Protein AF-A0A2V5GT54-F1 (afdb_monomer_lite)

Sequence (302 aa):
MARKAEFFFRPPGSPRPDEADNQASRCDSTHSEPMLPGRVRWPCDIRLDLVGFGEQQAWESGDVYFNAPRDEYLRPIDSGLQARVSGLGHVAFRGALQAAYVCFMVRLPESVLDTEYLMRFDNSPSPARWNRKPPVVDQCINLFIQQSWAELFSLLSRHCEPLFLSTSVAPPQDLESYLMHSRLCFRLMPQKNDTVTFEPCPVPPTLARAEVDWDAVEDEMQDTPVFQLSEVERFRDVERGKVFEVVIRGATFAYKMTNGTESFQREISMLRKMKQCNDGGRSLRVPKLEGIIGIGTQYPVY

Secondary structure (DSSP, 8-state):
--------------------------------PPPPTT-----------STTSS-GGG--SEEEEEEPPTT-PPPPPTT--EEEEEEEEEEEETTEEEEEEEEEEEE-TT-SSEEEEEEEEE-------TTS---HHHHHHHHHHTT-HHHHHHHHHHHHHHHHHHT-PPPPSSHHHHHHHSEEEEEEEE-STT-EEEEE-PPPTTTSPPPP-SGGGHHHHTTS-EE-GGG--EEEEEETTTEEEEEETTEE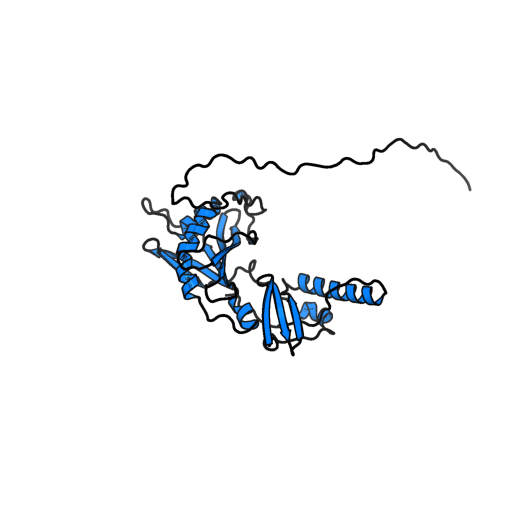EEEE---SHHHHHHHHHHHHHHHHHHHTT----------EE-TTPPPP--

Radius of gyration: 26.82 Å; chains: 1; bounding box: 54×88×67 Å

pLDDT: mean 72.43, std 20.08, range [26.58, 96.31]

Organism: Aspergillus violaceofuscus (strain CBS 115571) (NCBI:txid1450538)

Foldseek 3Di:
DDDDDDDDDDDDDDDDDDDDDDDDDDDDDDDDDPDDPDDDDDVQDPPVPDQQLPQLQRHDAAKDKDADDDPDWDPQDPQNKTKDWGMKMFGDDNSHTFKIWTWIFIDDPPEPATAIEIEIAGPDDDPDDPPDDDALSVVLVVCSNVVRPVVNCVSVCVQCVVVSVVPCDPHDPFPLSCLQGRYWYWYWATDPPNHTDTDTDFDPPVRDQADEPCVVCVVLCVPAAEEESVQFPDWDCPDRSAWIFTAGPNDTDIDGDARYHVRVSVVSVVLVVVVVVVVVPDDDDDDHRRHHYHVPPDHDRD

Structure (mmCIF, N/CA/C/O backbone):
data_AF-A0A2V5GT54-F1
#
_entry.id   AF-A0A2V5GT54-F1
#
loop_
_atom_site.group_PDB
_atom_site.id
_atom_site.type_symbol
_atom_site.label_atom_id
_atom_site.label_alt_id
_atom_site.label_comp_id
_atom_site.label_asym_id
_atom_site.label_entity_id
_atom_site.label_seq_id
_atom_site.pdbx_PDB_ins_code
_atom_site.Cartn_x
_atom_site.Cartn_y
_atom_site.Cartn_z
_atom_site.occupancy
_atom_site.B_iso_or_equiv
_atom_site.auth_seq_id
_atom_site.auth_comp_id
_atom_site.auth_asym_id
_atom_site.auth_atom_id
_atom_site.pdbx_PDB_model_num
ATOM 1 N N . MET A 1 1 ? -7.265 68.498 30.616 1.00 38.66 1 MET A N 1
ATOM 2 C CA . MET A 1 1 ? -7.220 69.412 29.451 1.00 38.66 1 MET A CA 1
ATOM 3 C C . MET A 1 1 ? -7.378 68.533 28.211 1.00 38.66 1 MET A C 1
ATOM 5 O O . MET A 1 1 ? -6.575 67.632 28.059 1.00 38.66 1 MET A O 1
ATOM 9 N N . ALA A 1 2 ? -8.554 68.474 27.566 1.00 33.62 2 ALA A N 1
ATOM 10 C CA . ALA A 1 2 ? -9.042 69.409 26.526 1.00 33.62 2 ALA A CA 1
ATOM 11 C C . ALA A 1 2 ? -8.103 69.394 25.297 1.00 33.62 2 ALA A C 1
ATOM 13 O O . ALA A 1 2 ? -6.926 69.640 25.496 1.00 33.62 2 ALA A O 1
ATOM 14 N N . ARG A 1 3 ? -8.479 69.154 24.030 1.00 34.59 3 ARG A N 1
ATOM 15 C CA . ARG A 1 3 ? -9.734 69.138 23.232 1.00 34.59 3 ARG A CA 1
ATOM 16 C C . ARG A 1 3 ? -9.378 68.460 21.868 1.00 34.59 3 ARG A C 1
ATOM 18 O O . ARG A 1 3 ? -8.220 68.544 21.488 1.00 34.59 3 ARG A O 1
ATOM 25 N N . LYS A 1 4 ? -10.249 67.633 21.248 1.00 35.72 4 LYS A N 1
ATOM 26 C CA . LYS A 1 4 ? -11.133 67.914 20.063 1.00 35.72 4 LYS A CA 1
ATOM 27 C C . LYS A 1 4 ? -10.382 68.349 18.776 1.00 35.72 4 LYS A C 1
ATOM 29 O O . LYS A 1 4 ? -9.479 69.156 18.895 1.00 35.72 4 LYS A O 1
ATOM 34 N N . ALA A 1 5 ? -10.718 67.974 17.533 1.00 36.84 5 ALA A N 1
ATOM 35 C CA . ALA A 1 5 ? -11.869 67.302 16.897 1.00 36.84 5 ALA A CA 1
ATOM 36 C C . ALA A 1 5 ? -11.433 66.822 15.474 1.00 36.84 5 ALA A C 1
ATOM 38 O O . ALA A 1 5 ? -10.507 67.401 14.915 1.00 36.84 5 ALA A O 1
ATOM 39 N N . GLU A 1 6 ? -11.859 65.648 14.989 1.00 32.97 6 GLU A N 1
ATOM 40 C CA . GLU A 1 6 ? -12.915 65.384 13.971 1.00 32.97 6 GLU A CA 1
ATOM 41 C C . GLU A 1 6 ? -12.769 66.059 12.593 1.00 32.97 6 GLU A C 1
ATOM 43 O O . GLU A 1 6 ? -12.772 67.279 12.504 1.00 32.97 6 GLU A O 1
ATOM 48 N N . PHE A 1 7 ? -12.832 65.251 11.522 1.00 28.64 7 PHE A N 1
ATOM 49 C CA . PHE A 1 7 ? -13.806 65.444 10.435 1.00 28.64 7 PHE A CA 1
ATOM 50 C C . PHE A 1 7 ? -14.176 64.101 9.768 1.00 28.64 7 PHE A C 1
ATOM 52 O O . PHE A 1 7 ? -13.316 63.294 9.420 1.00 28.64 7 PHE A O 1
ATOM 59 N N . PHE A 1 8 ? -15.486 63.884 9.635 1.00 33.75 8 PHE A N 1
ATOM 60 C CA . PHE A 1 8 ? -16.182 62.802 8.928 1.00 33.75 8 PHE A CA 1
ATOM 61 C C . PHE A 1 8 ? -16.293 63.100 7.422 1.00 33.75 8 PHE A C 1
ATOM 63 O O . PHE A 1 8 ? -16.397 64.265 7.068 1.00 33.75 8 PHE A O 1
ATOM 70 N N . PHE A 1 9 ? -16.390 62.068 6.570 1.00 30.09 9 PHE A N 1
ATOM 71 C CA . PHE A 1 9 ? -17.513 61.823 5.633 1.00 30.09 9 PHE A CA 1
ATOM 72 C C . PHE A 1 9 ? -17.356 60.433 4.962 1.00 30.09 9 PHE A C 1
ATOM 74 O O . PHE A 1 9 ? -16.245 59.967 4.726 1.00 30.09 9 PHE A O 1
ATOM 81 N N . ARG A 1 10 ? -18.481 59.737 4.734 1.00 34.66 10 ARG A N 1
ATOM 82 C CA . ARG A 1 10 ? -18.634 58.327 4.279 1.00 34.66 10 ARG A CA 1
ATOM 83 C C . ARG A 1 10 ? -19.430 58.284 2.928 1.00 34.66 10 ARG A C 1
ATOM 85 O O . ARG A 1 10 ? -19.750 59.360 2.438 1.00 34.66 10 ARG A O 1
ATOM 92 N N . PRO A 1 11 ? -19.745 57.117 2.305 1.00 47.94 11 PRO A N 1
ATOM 93 C CA . PRO A 1 11 ? -19.466 56.735 0.904 1.00 47.94 11 PRO A CA 1
ATOM 94 C C . PRO A 1 11 ? -20.706 56.722 -0.037 1.00 47.94 11 PRO A C 1
ATOM 96 O O . PRO A 1 11 ? -21.777 57.180 0.356 1.00 47.94 11 PRO A O 1
ATOM 99 N N . PRO A 1 12 ? -20.591 56.160 -1.261 1.00 40.25 12 PRO A N 1
ATOM 100 C CA . PRO A 1 12 ? -21.339 54.932 -1.626 1.00 40.25 12 PRO A CA 1
ATOM 101 C C . PRO A 1 12 ? -20.494 53.995 -2.536 1.00 40.25 12 PRO A C 1
ATOM 103 O O . PRO A 1 12 ? -19.471 54.413 -3.056 1.00 40.25 12 PRO A O 1
ATOM 106 N N . GLY A 1 13 ? -20.784 52.723 -2.810 1.00 30.77 13 GLY A N 1
ATOM 107 C CA . GLY A 1 13 ? -21.897 51.826 -2.523 1.00 30.77 13 GLY A CA 1
ATOM 108 C C . GLY A 1 13 ? -21.536 50.417 -3.041 1.00 30.77 13 GLY A C 1
ATOM 109 O O . GLY A 1 13 ? -20.656 50.260 -3.885 1.00 30.77 13 GLY A O 1
ATOM 110 N N . SER A 1 14 ? -22.178 49.391 -2.485 1.00 36.31 14 SER A N 1
ATOM 111 C CA . SER A 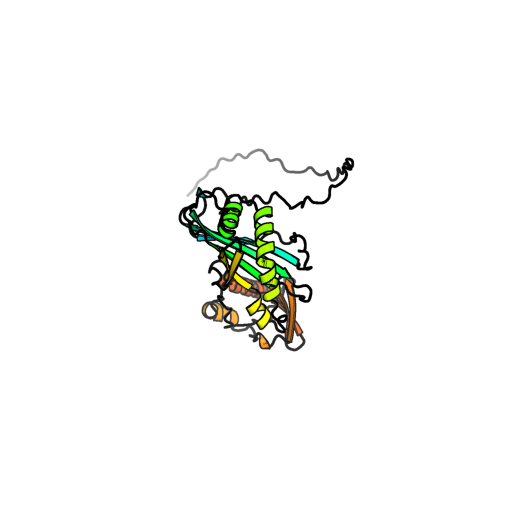1 14 ? -22.097 47.992 -2.934 1.00 36.31 14 SER A CA 1
ATOM 112 C C . SER A 1 14 ? -22.838 47.773 -4.263 1.00 36.31 14 SER A C 1
ATOM 114 O O . SER A 1 14 ? -23.693 48.581 -4.625 1.00 36.31 14 SER A O 1
ATOM 116 N N . PRO A 1 15 ? -22.644 46.608 -4.901 1.00 36.06 15 PRO A N 1
ATOM 117 C CA . PRO A 1 15 ? -23.808 45.749 -5.127 1.00 36.06 15 PRO A CA 1
ATOM 118 C C . PRO A 1 15 ? -23.627 44.324 -4.587 1.00 36.06 15 PRO A C 1
ATOM 120 O O . PRO A 1 15 ? -22.522 43.852 -4.328 1.00 36.06 15 PRO A O 1
ATOM 123 N N . ARG A 1 16 ? -24.779 43.687 -4.377 1.00 34.34 16 ARG A N 1
ATOM 124 C CA . ARG A 1 16 ? -25.039 42.343 -3.840 1.00 34.34 16 ARG A CA 1
ATOM 125 C C . ARG A 1 16 ? -25.733 41.484 -4.944 1.00 34.34 16 ARG A C 1
ATOM 127 O O . ARG A 1 16 ? -25.838 41.993 -6.056 1.00 34.34 16 ARG A O 1
ATOM 134 N N . PRO A 1 17 ? -26.126 40.218 -4.680 1.00 49.88 17 PRO A N 1
ATOM 135 C CA . PRO A 1 17 ? -26.037 39.074 -5.597 1.00 49.88 17 PRO A CA 1
ATOM 136 C C . PRO A 1 17 ? -27.353 38.734 -6.333 1.00 49.88 17 PRO A C 1
ATOM 138 O O . PRO A 1 17 ? -28.352 39.416 -6.130 1.00 49.88 17 PRO A O 1
ATOM 141 N N . ASP A 1 18 ? -27.295 37.624 -7.082 1.00 30.58 18 ASP A N 1
ATOM 142 C CA . ASP A 1 18 ? -28.361 36.740 -7.605 1.00 30.58 18 ASP A CA 1
ATOM 143 C C . ASP A 1 18 ? -28.522 36.721 -9.134 1.00 30.58 18 ASP A C 1
ATOM 145 O O . ASP A 1 18 ? -28.762 37.748 -9.755 1.00 30.58 18 ASP A O 1
ATOM 149 N N . GLU A 1 19 ? -28.354 35.516 -9.699 1.00 33.12 19 GLU A N 1
ATOM 150 C CA . GLU A 1 19 ? -29.134 34.846 -10.767 1.00 33.12 19 GLU A CA 1
ATOM 151 C C . GLU A 1 19 ? -28.249 33.719 -11.352 1.00 33.12 19 GLU A C 1
ATOM 153 O O . GLU A 1 19 ? -27.173 33.968 -11.884 1.00 33.12 19 GLU A O 1
ATOM 158 N N . ALA A 1 20 ? -28.472 32.446 -11.014 1.00 30.88 20 ALA A N 1
ATOM 159 C CA . ALA A 1 20 ? -29.572 31.553 -11.399 1.00 30.88 20 ALA A CA 1
ATOM 160 C C . ALA A 1 20 ? -29.227 30.703 -12.641 1.00 30.88 20 ALA A C 1
ATOM 162 O O . ALA A 1 20 ? -29.048 31.209 -13.740 1.00 30.88 20 ALA A O 1
ATOM 163 N N . ASP A 1 21 ? -29.187 29.392 -12.388 1.00 29.09 21 ASP A N 1
ATOM 164 C CA . ASP A 1 21 ? -29.845 28.327 -13.146 1.00 29.09 21 ASP A CA 1
ATOM 165 C C . ASP A 1 21 ? -29.508 27.998 -14.617 1.00 29.09 21 ASP A C 1
ATOM 167 O O . ASP A 1 21 ? -29.456 28.825 -15.518 1.00 29.09 21 ASP A O 1
ATOM 171 N N . ASN A 1 22 ? -29.521 26.674 -14.831 1.00 30.81 22 ASN A N 1
ATOM 172 C CA . ASN A 1 22 ? -29.840 25.939 -16.057 1.00 30.81 22 ASN A CA 1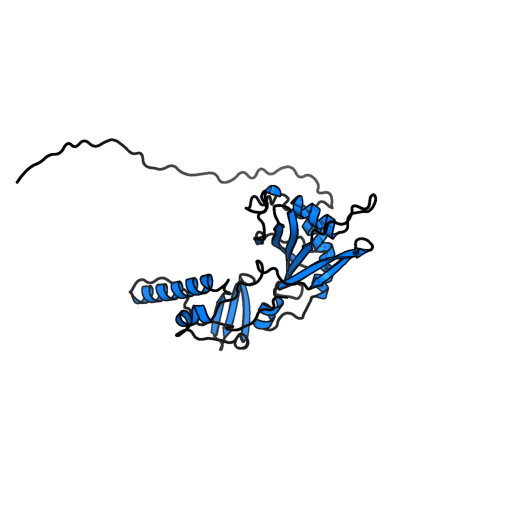
ATOM 173 C C . ASN A 1 22 ? -28.764 25.853 -17.156 1.00 30.81 22 ASN A C 1
ATOM 175 O O . ASN A 1 22 ? -28.625 26.733 -17.994 1.00 30.81 22 ASN A O 1
ATOM 179 N N . GLN A 1 23 ? -28.175 24.662 -17.313 1.00 32.59 23 GLN A N 1
ATOM 180 C CA . GLN A 1 23 ? -28.753 23.676 -18.241 1.00 32.59 23 GLN A CA 1
ATOM 181 C C . GLN A 1 23 ? -28.079 22.302 -18.123 1.00 32.59 23 GLN A C 1
ATOM 183 O O . GLN A 1 23 ? -26.892 22.119 -18.379 1.00 32.59 23 GLN A O 1
ATOM 188 N N . ALA A 1 24 ? -28.906 21.317 -17.780 1.00 30.61 24 ALA A N 1
ATOM 189 C CA . ALA A 1 24 ? -28.715 19.932 -18.160 1.00 30.61 24 ALA A CA 1
ATOM 190 C C . ALA A 1 24 ? -29.022 19.742 -19.658 1.00 30.61 24 ALA A C 1
ATOM 192 O O . ALA A 1 24 ? -29.830 20.470 -20.230 1.00 30.61 24 ALA A O 1
ATOM 193 N N . SER A 1 25 ? -28.488 18.651 -20.209 1.00 31.47 25 SER A N 1
ATOM 194 C CA . SER A 1 25 ? -28.960 17.951 -21.410 1.00 31.47 25 SER A CA 1
ATOM 195 C C . SER A 1 25 ? -28.636 18.568 -22.776 1.00 31.47 25 SER A C 1
ATOM 197 O O . SER A 1 25 ? -29.332 19.444 -23.279 1.00 31.47 25 SER A O 1
ATOM 199 N N . ARG A 1 26 ? -27.685 17.933 -23.470 1.00 26.58 26 ARG A N 1
ATOM 200 C CA . ARG A 1 26 ? -27.934 17.461 -24.837 1.00 26.58 26 ARG A CA 1
ATOM 201 C C . ARG A 1 26 ? -27.206 16.145 -25.080 1.00 26.58 26 ARG A C 1
ATOM 203 O O . ARG A 1 26 ? -26.008 16.102 -25.335 1.00 26.58 26 ARG A O 1
ATOM 210 N N . CYS A 1 27 ? -27.974 15.065 -24.979 1.00 33.62 27 CYS A N 1
ATOM 211 C CA . CYS A 1 27 ? -27.744 13.891 -25.803 1.00 33.62 27 CYS A CA 1
ATOM 212 C C . CYS A 1 27 ? -28.113 14.277 -27.237 1.00 33.62 27 CYS A C 1
ATOM 214 O O . CYS A 1 27 ? -29.277 14.580 -27.479 1.00 33.62 27 CYS A O 1
ATOM 216 N N . ASP A 1 28 ? -27.163 14.220 -28.164 1.00 27.12 28 ASP A N 1
ATOM 217 C CA . ASP A 1 28 ? -27.477 14.016 -29.575 1.00 27.12 28 ASP A CA 1
ATOM 218 C C . ASP A 1 28 ? -26.911 12.655 -29.977 1.00 27.12 28 ASP A C 1
ATOM 220 O O . ASP A 1 28 ? -25.705 12.404 -29.995 1.00 27.12 28 ASP A O 1
ATOM 224 N N . SER A 1 29 ? -27.846 11.740 -30.209 1.00 39.22 29 SER A N 1
ATOM 225 C CA . SER A 1 29 ? -27.617 10.446 -30.831 1.00 39.22 29 SER A CA 1
ATOM 226 C C . SER A 1 29 ? -27.606 10.659 -32.336 1.00 39.22 29 SER A C 1
ATOM 228 O O . SER A 1 29 ? -28.574 11.213 -32.835 1.00 39.22 29 SER A O 1
ATOM 230 N N . THR A 1 30 ? -26.562 10.191 -33.025 1.00 33.50 30 THR A N 1
ATOM 231 C CA . THR A 1 30 ? -26.614 9.410 -34.281 1.00 33.50 30 THR A CA 1
ATOM 232 C C . THR A 1 30 ? -25.268 9.504 -34.991 1.00 33.50 30 THR A C 1
ATOM 234 O O . THR A 1 30 ? -25.006 10.477 -35.680 1.00 33.50 30 THR A O 1
ATOM 237 N N . HIS A 1 31 ? -24.440 8.471 -34.850 1.00 29.98 31 HIS A N 1
ATOM 238 C CA . HIS A 1 31 ? -23.700 7.872 -35.962 1.00 29.98 31 HIS A CA 1
ATOM 239 C C . HIS A 1 31 ? -23.257 6.480 -35.510 1.00 29.98 31 HIS A C 1
ATOM 241 O O . HIS A 1 31 ? -22.272 6.298 -34.798 1.00 29.98 31 HIS A O 1
ATOM 247 N N . SER A 1 32 ? -24.070 5.489 -35.868 1.00 40.03 32 SER A N 1
ATOM 248 C CA . SER A 1 32 ? -23.709 4.081 -35.788 1.00 40.03 32 SER A CA 1
ATOM 249 C C . SER A 1 32 ? -22.688 3.794 -36.886 1.00 40.03 32 SER A C 1
ATOM 251 O O . SER A 1 32 ? -23.065 3.605 -38.040 1.00 40.03 32 SER A O 1
ATOM 253 N N . GLU A 1 33 ? -21.403 3.773 -36.540 1.00 33.41 33 GLU A N 1
ATOM 254 C CA . GLU A 1 33 ? -20.398 3.093 -37.357 1.00 33.41 33 GLU A CA 1
ATOM 255 C C . GLU A 1 33 ? -20.222 1.651 -36.855 1.00 33.41 33 GLU A C 1
ATOM 257 O O . GLU A 1 33 ? -20.211 1.412 -35.642 1.00 33.41 33 GLU A O 1
ATOM 262 N N . PRO A 1 34 ? -20.114 0.662 -37.758 1.00 32.22 34 PRO A N 1
ATOM 263 C CA . PRO A 1 34 ? -19.947 -0.731 -37.374 1.00 32.22 34 PRO A CA 1
ATOM 264 C C . PRO A 1 34 ? -18.570 -0.940 -36.727 1.00 32.22 34 PRO A C 1
ATOM 266 O O . PRO A 1 34 ? -17.532 -0.655 -37.322 1.00 32.22 34 PRO A O 1
ATOM 269 N N . MET A 1 35 ? -18.560 -1.454 -35.495 1.00 28.84 35 MET A N 1
ATOM 270 C CA . MET A 1 35 ? -17.331 -1.792 -34.777 1.00 28.84 35 MET A CA 1
ATOM 271 C C . MET A 1 35 ? -16.591 -2.951 -35.456 1.00 28.84 35 MET A C 1
ATOM 273 O O . MET A 1 35 ? -17.101 -4.068 -35.538 1.00 28.84 35 MET A O 1
ATOM 277 N N . LEU A 1 36 ? -15.352 -2.696 -35.878 1.00 31.11 36 LEU A N 1
ATOM 278 C CA . LEU A 1 36 ? -14.363 -3.734 -36.170 1.00 31.11 36 LEU A CA 1
ATOM 279 C C . LEU A 1 36 ? -13.873 -4.383 -34.859 1.00 31.11 36 LEU A C 1
ATOM 281 O O . LEU A 1 36 ? -13.679 -3.677 -33.862 1.00 31.11 36 LEU A O 1
ATOM 285 N N . PRO A 1 37 ? -13.607 -5.701 -34.838 1.00 28.41 37 PRO A N 1
ATOM 286 C CA . PRO A 1 37 ? -13.032 -6.358 -33.674 1.00 28.41 37 PRO A CA 1
ATOM 287 C C . PRO A 1 37 ? -11.556 -5.952 -33.542 1.00 28.41 37 PRO A C 1
ATOM 289 O O . PRO A 1 37 ? -10.769 -6.166 -34.460 1.00 28.41 37 PRO A O 1
ATOM 292 N N . GLY A 1 38 ? -11.169 -5.372 -32.398 1.00 34.72 38 GLY A N 1
ATOM 293 C CA . GLY A 1 38 ? -9.753 -5.285 -32.010 1.00 34.72 38 GLY A CA 1
ATOM 294 C C . GLY A 1 38 ? -9.167 -3.921 -31.627 1.00 34.72 38 GLY A C 1
ATOM 295 O O . GLY A 1 38 ? -7.957 -3.851 -31.440 1.00 34.72 38 GLY A O 1
ATOM 296 N N . ARG A 1 39 ? -9.947 -2.844 -31.445 1.00 28.25 39 ARG A N 1
ATOM 297 C CA . ARG A 1 39 ? -9.424 -1.623 -30.791 1.00 28.25 39 ARG A CA 1
ATOM 298 C C . ARG A 1 39 ? -9.874 -1.523 -29.339 1.00 28.25 39 ARG A C 1
ATOM 300 O O . ARG A 1 39 ? -11.043 -1.298 -29.038 1.00 28.25 39 ARG A O 1
ATOM 307 N N . VAL A 1 40 ? -8.908 -1.691 -28.441 1.00 34.50 40 VAL A N 1
ATOM 308 C CA . VAL A 1 40 ? -9.045 -1.418 -27.012 1.00 34.50 40 VAL A CA 1
ATOM 309 C C . VAL A 1 40 ? -9.212 0.090 -26.832 1.00 34.50 40 VAL A C 1
ATOM 311 O O . VAL A 1 40 ? -8.339 0.863 -27.217 1.00 34.50 40 VAL A O 1
ATOM 314 N N . ARG A 1 41 ? -10.350 0.516 -26.279 1.00 31.00 41 ARG A N 1
ATOM 315 C CA . ARG A 1 41 ? -10.573 1.905 -25.867 1.00 31.00 41 ARG A CA 1
ATOM 316 C C . ARG A 1 41 ? -10.165 2.011 -24.398 1.00 31.00 41 ARG A C 1
ATOM 318 O O . ARG A 1 41 ? -10.948 1.662 -23.520 1.00 31.00 41 ARG A O 1
ATOM 325 N N . TRP A 1 42 ? -8.905 2.367 -24.168 1.00 39.12 42 TRP A N 1
ATOM 326 C CA . TRP A 1 42 ? -8.406 2.815 -22.867 1.00 39.12 42 TRP A CA 1
ATOM 327 C C . TRP A 1 42 ? -8.872 4.264 -22.634 1.00 39.12 42 TRP A C 1
ATOM 329 O O . TRP A 1 42 ? -9.096 4.977 -23.617 1.00 39.12 42 TRP A O 1
ATOM 339 N N . PRO A 1 43 ? -9.016 4.739 -21.389 1.00 42.84 43 PRO A N 1
ATOM 340 C CA . PRO A 1 43 ? -9.072 6.172 -21.128 1.00 42.84 43 PRO A CA 1
ATOM 341 C C . PRO A 1 43 ? -7.686 6.738 -21.461 1.00 42.84 43 PRO A C 1
ATOM 343 O O . PRO A 1 43 ? -6.727 6.577 -20.711 1.00 42.84 43 PRO A O 1
ATOM 346 N N . CYS A 1 44 ? -7.550 7.294 -22.662 1.00 39.16 44 CYS A N 1
ATOM 347 C CA . CYS A 1 44 ? -6.264 7.680 -23.243 1.00 39.16 44 CYS A CA 1
ATOM 348 C C . CYS A 1 44 ? -5.683 8.994 -22.701 1.00 39.16 44 CYS A C 1
ATOM 350 O O . CYS A 1 44 ? -4.591 9.356 -23.117 1.00 39.16 44 CYS A O 1
ATOM 352 N N . ASP A 1 45 ? -6.338 9.681 -21.764 1.00 41.41 45 ASP A N 1
ATOM 353 C CA . ASP A 1 45 ? -6.006 11.080 -21.467 1.00 41.41 45 ASP A CA 1
ATOM 354 C C . ASP A 1 45 ? -5.774 11.359 -19.976 1.00 41.41 45 ASP A C 1
ATOM 356 O O . ASP A 1 45 ? -6.158 12.412 -19.468 1.00 41.41 45 ASP A O 1
ATOM 360 N N . ILE A 1 46 ? -5.111 10.457 -19.242 1.00 45.38 46 ILE A N 1
ATOM 361 C CA . ILE A 1 46 ? -4.557 10.843 -17.935 1.00 45.38 46 ILE A CA 1
ATOM 362 C C . ILE A 1 46 ? -3.261 11.629 -18.177 1.00 45.38 46 ILE A C 1
ATOM 364 O O . ILE A 1 46 ? -2.155 11.113 -18.010 1.00 45.38 46 ILE A O 1
ATOM 368 N N . ARG A 1 47 ? -3.387 12.899 -18.579 1.00 44.53 47 ARG A N 1
ATOM 369 C CA . ARG A 1 47 ? -2.310 13.867 -18.355 1.00 44.53 47 ARG A CA 1
ATOM 370 C C . ARG A 1 47 ? -2.272 14.156 -16.865 1.00 44.53 47 ARG A C 1
ATOM 372 O O . ARG A 1 47 ? -3.149 14.829 -16.326 1.00 44.53 47 ARG A O 1
ATOM 379 N N . LEU A 1 48 ? -1.280 13.590 -16.189 1.00 50.38 48 LEU A N 1
ATOM 380 C CA . LEU A 1 48 ? -1.009 13.920 -14.799 1.00 50.38 48 LEU A CA 1
ATOM 381 C C . LEU A 1 48 ? -0.290 15.273 -14.789 1.00 50.38 48 LEU A C 1
ATOM 383 O O . LEU A 1 48 ? 0.928 15.326 -14.665 1.00 50.38 48 LEU A O 1
ATOM 387 N N . ASP A 1 49 ? -1.048 16.368 -14.895 1.00 48.59 49 ASP A N 1
ATOM 388 C CA . ASP A 1 49 ? -0.564 17.734 -14.625 1.00 48.59 49 ASP A CA 1
ATOM 389 C C . ASP A 1 49 ? -0.380 17.931 -13.103 1.00 48.59 49 ASP A C 1
ATOM 391 O O . ASP A 1 49 ? -0.881 18.869 -12.484 1.00 48.59 49 ASP A O 1
ATOM 395 N N . LEU A 1 50 ? 0.294 16.974 -12.467 1.00 52.88 50 LEU A N 1
ATOM 396 C CA . LEU A 1 50 ? 0.584 16.934 -11.044 1.00 52.88 50 LEU A CA 1
ATOM 397 C C . LEU A 1 50 ? 2.069 17.231 -10.840 1.00 52.88 50 LEU A C 1
ATOM 399 O O . LEU A 1 50 ? 2.923 16.810 -11.625 1.00 52.88 50 LEU A O 1
ATOM 403 N N . VAL A 1 51 ? 2.378 17.967 -9.772 1.00 47.91 51 VAL A N 1
ATOM 404 C CA . VAL A 1 51 ? 3.752 18.328 -9.394 1.00 47.91 51 VAL A CA 1
ATOM 405 C C . VAL A 1 51 ? 4.611 17.061 -9.335 1.00 47.91 51 VAL A C 1
ATOM 407 O O . VAL A 1 51 ? 4.308 16.144 -8.580 1.00 47.91 51 VAL A O 1
ATOM 410 N N . GLY A 1 52 ? 5.653 16.996 -10.166 1.00 52.41 52 GLY A N 1
ATOM 411 C CA . GLY A 1 52 ? 6.546 15.840 -10.281 1.00 52.41 52 GLY A CA 1
ATOM 412 C C . GLY A 1 52 ? 6.324 14.947 -11.509 1.00 52.41 52 GLY A C 1
ATOM 413 O O . GLY A 1 52 ? 7.215 14.180 -11.822 1.00 52.41 52 GLY A O 1
ATOM 414 N N . PHE A 1 53 ? 5.215 15.047 -12.251 1.00 58.69 53 PHE A N 1
ATOM 415 C CA . PHE A 1 53 ? 4.999 14.288 -13.507 1.00 58.69 53 PHE A CA 1
ATOM 416 C C . PHE A 1 53 ? 4.873 15.193 -14.745 1.00 58.69 53 PHE A C 1
ATOM 418 O O . PHE A 1 53 ? 4.519 14.729 -15.823 1.00 58.69 53 PHE A O 1
ATOM 425 N N . GLY A 1 54 ? 5.206 16.481 -14.609 1.00 61.84 54 GLY A N 1
ATOM 426 C CA . GLY A 1 54 ? 5.347 17.417 -15.728 1.00 61.84 54 GLY A CA 1
ATOM 427 C C . GLY A 1 54 ? 6.610 17.158 -16.560 1.00 61.84 54 GLY A C 1
ATOM 428 O O . GLY A 1 54 ? 7.092 16.029 -16.659 1.00 61.84 54 GLY A O 1
ATOM 429 N N . GLU A 1 55 ? 7.181 18.209 -17.151 1.00 64.81 55 GLU A N 1
ATOM 430 C CA . GLU A 1 55 ? 8.448 18.089 -17.879 1.00 64.81 55 GLU A CA 1
ATOM 431 C C . GLU A 1 55 ? 9.534 17.466 -16.993 1.00 64.81 55 GLU A C 1
ATOM 433 O O . GLU A 1 55 ? 9.716 17.867 -15.846 1.00 64.81 55 GLU A O 1
ATOM 438 N N . GLN A 1 56 ? 10.289 16.513 -17.541 1.00 64.06 56 GLN A N 1
ATOM 439 C CA . GLN A 1 56 ? 11.331 15.779 -16.816 1.00 64.06 56 GLN A CA 1
ATOM 440 C C . GLN A 1 56 ? 12.356 16.702 -16.124 1.00 64.06 56 GLN A C 1
ATOM 442 O O . GLN A 1 56 ? 12.897 16.377 -15.070 1.00 64.06 56 GLN A O 1
ATOM 447 N N . GLN A 1 57 ? 12.593 17.892 -16.683 1.00 63.91 57 GLN A N 1
ATOM 448 C CA . GLN A 1 57 ? 13.482 18.909 -16.109 1.00 63.91 57 GLN A CA 1
ATOM 449 C C . GLN A 1 57 ? 12.977 19.477 -14.772 1.00 63.91 57 GLN A C 1
ATOM 451 O O . GLN A 1 57 ? 13.772 20.000 -13.995 1.00 63.91 57 GLN A O 1
ATOM 456 N N . ALA A 1 58 ? 11.677 19.359 -14.498 1.00 63.88 58 ALA A N 1
ATOM 457 C CA . ALA A 1 58 ? 11.032 19.788 -13.264 1.00 63.88 58 ALA A CA 1
ATOM 458 C C . ALA A 1 58 ? 10.913 18.660 -12.223 1.00 63.88 58 ALA A C 1
ATOM 460 O O . ALA A 1 58 ? 10.329 18.878 -11.163 1.00 63.88 58 ALA A O 1
ATOM 461 N N . TRP A 1 59 ? 11.429 17.455 -12.502 1.00 72.25 59 TRP A N 1
ATOM 462 C CA . TRP A 1 59 ? 11.388 16.360 -11.534 1.00 72.25 59 TRP A CA 1
ATOM 463 C C . TRP A 1 59 ? 12.378 16.627 -10.401 1.00 72.25 59 TRP A C 1
ATOM 465 O O . TRP A 1 59 ? 13.601 16.664 -10.594 1.00 72.25 59 TRP A O 1
ATOM 475 N N . GLU A 1 60 ? 11.826 16.833 -9.209 1.00 65.88 60 GLU A N 1
ATOM 476 C CA . GLU A 1 60 ? 12.598 17.022 -7.989 1.00 65.88 60 GLU A CA 1
ATOM 477 C C . GLU A 1 60 ? 13.397 15.760 -7.649 1.00 65.88 60 GLU A C 1
ATOM 479 O O . GLU A 1 60 ? 13.100 14.653 -8.097 1.00 65.88 60 GLU A O 1
ATOM 484 N N . SER A 1 61 ? 14.466 15.932 -6.871 1.00 66.62 61 SER A N 1
ATOM 485 C CA . SER A 1 61 ? 15.233 14.774 -6.410 1.00 66.62 61 SER A CA 1
ATOM 486 C C . SER A 1 61 ? 14.481 14.103 -5.270 1.00 66.62 61 SER A C 1
ATOM 488 O O . SER A 1 61 ? 14.280 14.728 -4.233 1.00 66.62 61 SER A O 1
ATOM 490 N N . GLY A 1 62 ? 14.098 12.846 -5.451 1.00 59.00 62 GLY A N 1
ATOM 491 C CA . GLY A 1 62 ? 13.314 12.105 -4.469 1.00 59.00 62 GLY A CA 1
ATOM 492 C C . GLY A 1 62 ? 12.318 11.161 -5.119 1.00 59.00 62 GLY A C 1
ATOM 493 O O . GLY A 1 62 ? 12.311 10.993 -6.343 1.00 59.00 62 GLY A O 1
ATOM 494 N N . ASP A 1 63 ? 11.497 10.541 -4.276 1.00 61.53 63 ASP A N 1
ATOM 495 C CA . ASP A 1 63 ? 10.410 9.693 -4.738 1.00 61.53 63 ASP A CA 1
ATOM 496 C C . ASP A 1 63 ? 9.110 10.497 -4.814 1.00 61.53 63 ASP A C 1
ATOM 498 O O . ASP A 1 63 ? 8.761 11.229 -3.886 1.00 61.53 63 ASP A O 1
ATOM 502 N N . VAL A 1 64 ? 8.356 10.308 -5.890 1.00 61.75 64 VAL A N 1
ATOM 503 C CA . VAL A 1 64 ? 7.014 10.875 -6.046 1.00 61.75 64 VAL A CA 1
ATOM 504 C C . VAL A 1 64 ? 6.022 9.736 -6.235 1.00 61.75 64 VAL A C 1
ATOM 506 O O . VAL A 1 64 ? 6.323 8.790 -6.960 1.00 61.75 64 VAL A O 1
ATOM 509 N N . TYR A 1 65 ? 4.842 9.821 -5.612 1.00 64.12 65 TYR A N 1
ATOM 510 C CA . TYR A 1 65 ? 3.789 8.811 -5.723 1.00 64.12 65 TYR A CA 1
ATOM 511 C C . TYR A 1 65 ? 2.392 9.408 -5.868 1.00 64.12 65 TYR A C 1
ATOM 513 O O . TYR A 1 65 ? 2.012 10.339 -5.159 1.00 64.12 65 TYR A O 1
ATOM 521 N N . PHE A 1 66 ? 1.600 8.793 -6.740 1.00 63.94 66 PHE A N 1
ATOM 522 C CA . PHE A 1 66 ? 0.219 9.143 -7.021 1.00 63.94 66 PHE A CA 1
ATOM 523 C C . PHE A 1 66 ? -0.673 7.929 -6.872 1.00 63.94 66 PHE A C 1
ATOM 525 O O . PHE A 1 66 ? -0.390 6.877 -7.434 1.00 63.94 66 PHE A O 1
ATOM 532 N N . ASN A 1 67 ? -1.797 8.106 -6.181 1.00 62.50 67 ASN A N 1
ATOM 533 C CA . ASN A 1 67 ? -2.878 7.133 -6.220 1.00 62.50 67 ASN A CA 1
ATOM 534 C C . ASN A 1 67 ? -3.699 7.361 -7.494 1.00 62.50 67 ASN A C 1
ATOM 536 O O . ASN A 1 67 ? -4.173 8.474 -7.729 1.00 62.50 67 ASN A O 1
ATOM 540 N N . ALA A 1 68 ? -3.879 6.321 -8.302 1.00 58.84 68 ALA A N 1
ATOM 541 C CA . ALA A 1 68 ? -4.715 6.386 -9.495 1.00 58.84 68 ALA A CA 1
ATOM 542 C C . ALA A 1 68 ? -6.214 6.501 -9.118 1.00 58.84 68 ALA A C 1
ATOM 544 O O . ALA A 1 68 ? -6.611 6.072 -8.025 1.00 58.84 68 ALA A O 1
ATOM 545 N N . PRO A 1 69 ? -7.065 7.077 -9.994 1.00 54.12 69 PRO A N 1
ATOM 546 C CA . PRO A 1 69 ? -8.511 7.137 -9.782 1.00 54.12 69 PRO A CA 1
ATOM 547 C C . P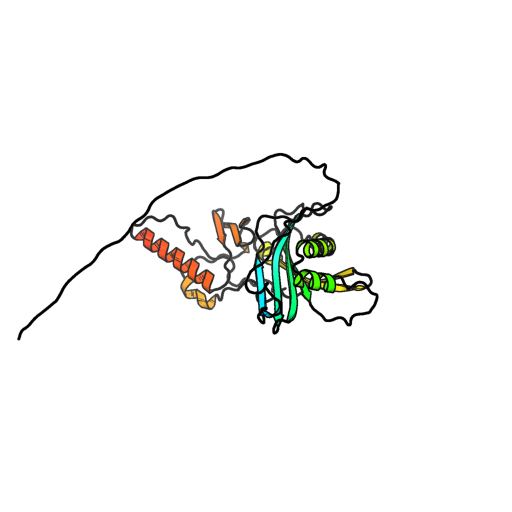RO A 1 69 ? -9.106 5.752 -9.493 1.00 54.12 69 PRO A C 1
ATOM 549 O O . PRO A 1 69 ? -8.735 4.753 -10.104 1.00 54.12 69 PRO A O 1
ATOM 552 N N . ARG A 1 70 ? -10.036 5.688 -8.532 1.00 53.62 70 ARG A N 1
ATOM 553 C CA . ARG A 1 70 ? -10.455 4.440 -7.866 1.00 53.62 70 ARG A CA 1
ATOM 554 C C . ARG A 1 70 ? -11.333 3.503 -8.717 1.00 53.62 70 ARG A C 1
ATOM 556 O O . ARG A 1 70 ? -11.512 2.359 -8.291 1.00 53.62 70 ARG A O 1
ATOM 563 N N . ASP A 1 71 ? -11.831 3.942 -9.877 1.00 47.91 71 ASP A N 1
ATOM 564 C CA . ASP A 1 71 ? -13.008 3.333 -10.526 1.00 47.91 71 ASP A CA 1
ATOM 565 C C . ASP A 1 71 ? -12.782 2.730 -11.923 1.00 47.91 71 ASP A C 1
ATOM 567 O O . ASP A 1 71 ? -13.717 2.181 -12.504 1.00 47.91 71 ASP A O 1
ATOM 571 N N . GLU A 1 72 ? -11.556 2.734 -12.451 1.00 52.12 72 GLU A N 1
ATOM 572 C CA . GLU A 1 72 ? -11.282 2.154 -13.772 1.00 52.12 72 GLU A CA 1
ATOM 573 C C . GLU A 1 72 ? -10.429 0.888 -13.655 1.00 52.12 72 GLU A C 1
ATOM 575 O O . GLU A 1 72 ? -9.236 0.911 -13.351 1.00 52.12 72 GLU A O 1
ATOM 580 N N . TYR A 1 73 ? -11.074 -0.259 -13.868 1.00 49.31 73 TYR A N 1
ATOM 581 C CA . TYR A 1 73 ? -10.383 -1.535 -14.003 1.00 49.31 73 TYR A CA 1
ATOM 582 C C . TYR A 1 73 ? -9.674 -1.590 -15.357 1.00 49.31 73 TYR A C 1
ATOM 584 O O . TYR A 1 73 ? -10.252 -1.210 -16.381 1.00 49.31 73 TYR A O 1
ATOM 592 N N . LEU A 1 74 ? -8.449 -2.127 -15.386 1.00 52.84 74 LEU A N 1
ATOM 593 C CA . LEU A 1 74 ? -7.920 -2.620 -16.654 1.00 52.84 74 LEU A CA 1
ATOM 594 C C . LEU A 1 74 ? -8.840 -3.774 -17.085 1.00 52.84 74 LEU A C 1
ATOM 596 O O . LEU A 1 74 ? -9.382 -4.482 -16.231 1.00 52.84 74 LEU A O 1
ATOM 600 N N . ARG A 1 75 ? -9.081 -3.944 -18.393 1.00 47.75 75 ARG A N 1
ATOM 601 C CA . ARG A 1 75 ? -9.920 -5.062 -18.853 1.00 47.75 75 ARG A CA 1
ATOM 602 C C . ARG A 1 75 ? -9.392 -6.372 -18.251 1.00 47.75 75 ARG A C 1
ATOM 604 O O . ARG A 1 75 ? -8.170 -6.526 -18.191 1.00 47.75 75 ARG A O 1
ATOM 611 N N . PRO A 1 76 ? -10.283 -7.286 -17.819 1.00 48.44 76 PRO A N 1
ATOM 612 C CA . PRO A 1 76 ? -9.858 -8.589 -17.335 1.00 48.44 76 PRO A CA 1
ATOM 613 C C . PRO A 1 76 ? -8.962 -9.229 -18.390 1.00 48.44 76 PRO A C 1
ATOM 615 O O . PRO A 1 76 ? -9.280 -9.197 -19.583 1.00 48.44 76 PRO A O 1
ATOM 618 N N . ILE A 1 77 ? -7.821 -9.742 -17.943 1.00 53.81 77 ILE A N 1
ATOM 619 C CA . ILE A 1 77 ? -6.956 -10.544 -18.803 1.00 53.81 77 ILE A CA 1
ATOM 620 C C . ILE A 1 77 ? -7.686 -11.872 -19.057 1.00 53.81 77 ILE A C 1
ATOM 622 O O . ILE A 1 77 ? -8.576 -12.246 -18.287 1.00 53.81 77 ILE A O 1
ATOM 626 N N . ASP A 1 78 ? -7.343 -12.580 -20.134 1.00 53.84 78 ASP A N 1
ATOM 627 C CA . ASP A 1 78 ? -8.001 -13.824 -20.568 1.00 53.84 78 ASP A CA 1
ATOM 628 C C . ASP A 1 78 ? -8.114 -14.896 -19.453 1.00 53.84 78 ASP A C 1
ATOM 630 O O . ASP A 1 78 ? -8.952 -15.791 -19.535 1.00 53.84 78 ASP A O 1
ATOM 634 N N . SER A 1 79 ? -7.327 -14.780 -18.377 1.00 59.22 79 SER A N 1
ATOM 635 C CA . SER A 1 79 ? -7.358 -15.610 -17.164 1.00 59.22 79 SER A CA 1
ATOM 636 C C . SER A 1 79 ? -8.501 -15.324 -16.174 1.00 59.22 79 SER A C 1
ATOM 638 O O . SER A 1 79 ? -8.616 -16.018 -15.165 1.00 59.22 79 SER A O 1
ATOM 640 N N . GLY A 1 80 ? -9.335 -14.302 -16.399 1.00 66.56 80 GLY A N 1
ATOM 641 C CA . GLY A 1 80 ? -10.371 -13.875 -15.444 1.00 66.56 80 GLY A CA 1
ATOM 642 C C . GLY A 1 80 ? -9.832 -13.075 -14.248 1.00 66.56 80 GLY A C 1
ATOM 643 O O . GLY A 1 80 ? -10.600 -12.688 -13.366 1.00 66.56 80 GLY A O 1
ATOM 644 N N . LEU A 1 81 ? -8.527 -12.793 -14.233 1.00 72.88 81 LEU A N 1
ATOM 645 C CA . LEU A 1 81 ? -7.867 -11.926 -13.264 1.00 72.88 81 LEU A CA 1
ATOM 646 C C . LEU A 1 81 ? -8.390 -10.487 -13.380 1.00 72.88 81 LEU A C 1
ATOM 648 O O . LEU A 1 81 ? -8.390 -9.898 -14.465 1.00 72.88 81 LEU A O 1
ATOM 652 N N . GLN A 1 82 ? -8.778 -9.888 -12.252 1.00 76.12 82 GLN A N 1
ATOM 653 C CA . GLN A 1 82 ? -9.116 -8.466 -12.196 1.00 76.12 82 GLN A CA 1
ATOM 654 C C . GLN A 1 82 ? -7.918 -7.682 -11.664 1.00 76.12 82 GLN A C 1
ATOM 656 O O . GLN A 1 82 ? -7.665 -7.667 -10.461 1.00 76.12 82 GLN A O 1
ATOM 661 N N . ALA A 1 83 ? -7.190 -7.020 -12.562 1.00 78.62 83 ALA A N 1
ATOM 662 C CA . ALA A 1 83 ? -6.098 -6.118 -12.212 1.00 78.62 83 ALA A CA 1
ATOM 663 C C . ALA A 1 83 ? -6.474 -4.665 -12.521 1.00 78.62 83 ALA A C 1
ATOM 665 O O . ALA A 1 83 ? -7.146 -4.365 -13.508 1.00 78.62 83 ALA A O 1
ATOM 666 N N . ARG A 1 84 ? -6.016 -3.738 -11.686 1.00 78.94 84 ARG A N 1
ATOM 667 C CA . ARG A 1 84 ? -6.153 -2.297 -11.915 1.00 78.94 84 ARG A CA 1
ATOM 668 C C . ARG A 1 84 ? -4.936 -1.561 -11.395 1.00 78.94 84 ARG A C 1
ATOM 670 O O . ARG A 1 84 ? -4.308 -2.022 -10.449 1.00 78.94 84 ARG A O 1
ATOM 677 N N . VAL A 1 85 ? -4.627 -0.410 -11.972 1.00 81.31 85 VAL A N 1
ATOM 678 C CA . VAL A 1 85 ? -3.546 0.434 -11.455 1.00 81.31 85 VAL A CA 1
ATOM 679 C C . VAL A 1 85 ? -4.052 1.144 -10.199 1.00 81.31 85 VAL A C 1
ATOM 681 O O . VAL A 1 85 ? -5.089 1.799 -10.248 1.00 81.31 85 VAL A O 1
ATOM 684 N N . SER A 1 86 ? -3.366 0.984 -9.065 1.00 78.69 86 SER A N 1
ATOM 685 C CA . SER A 1 86 ? -3.656 1.728 -7.826 1.00 78.69 86 SER A CA 1
ATOM 686 C C . SER A 1 86 ? -2.772 2.942 -7.643 1.00 78.69 86 SER A C 1
ATOM 688 O O . SER A 1 86 ? -3.166 3.875 -6.944 1.00 78.69 86 SER A O 1
ATOM 690 N N . GLY A 1 87 ? -1.618 2.969 -8.301 1.00 81.56 87 GLY A N 1
ATOM 691 C CA . GLY A 1 87 ? -0.738 4.112 -8.228 1.00 81.56 87 GLY A CA 1
ATOM 692 C C . GLY A 1 87 ? 0.469 4.040 -9.137 1.00 81.56 87 GLY A C 1
ATOM 693 O O . GLY A 1 87 ? 0.776 3.008 -9.735 1.00 81.56 87 GLY A O 1
ATOM 694 N N . LEU A 1 88 ? 1.128 5.184 -9.247 1.00 85.25 88 LEU A N 1
ATOM 695 C CA . LEU A 1 88 ? 2.312 5.408 -10.063 1.00 85.25 88 LEU A CA 1
ATOM 696 C C . LEU A 1 88 ? 3.309 6.207 -9.250 1.00 85.25 88 LEU A C 1
ATOM 698 O O . LEU A 1 88 ? 2.925 7.109 -8.510 1.00 85.25 88 LEU A O 1
ATOM 702 N N . GLY A 1 89 ? 4.588 5.924 -9.425 1.00 86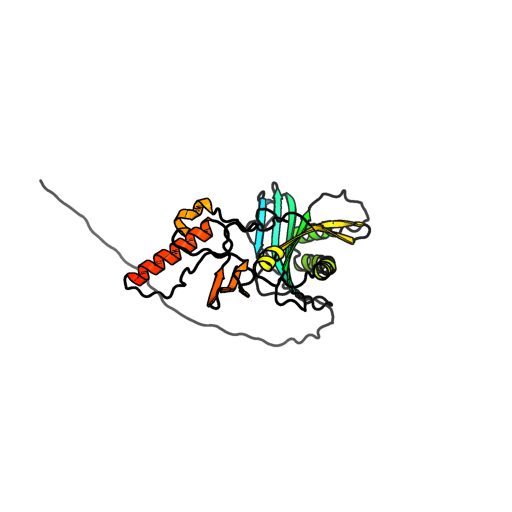.25 89 GLY A N 1
ATOM 703 C CA . GLY A 1 89 ? 5.626 6.726 -8.810 1.00 86.25 89 GLY A CA 1
ATOM 704 C C . GLY A 1 89 ? 6.934 6.665 -9.564 1.00 86.25 89 GLY A C 1
ATOM 705 O O . GLY A 1 89 ? 7.091 5.877 -10.494 1.00 86.25 89 GLY A O 1
ATOM 706 N N . HIS A 1 90 ? 7.884 7.495 -9.165 1.00 87.56 90 HIS A N 1
ATOM 707 C CA . HIS A 1 90 ? 9.246 7.421 -9.674 1.00 87.56 90 HIS A CA 1
ATOM 708 C C . HIS A 1 90 ? 10.248 7.938 -8.656 1.00 87.56 90 HIS A C 1
ATOM 710 O O . HIS A 1 90 ? 9.879 8.655 -7.735 1.00 87.56 90 HIS A O 1
ATOM 716 N N . VAL A 1 91 ? 11.510 7.581 -8.875 1.00 87.00 91 VAL A N 1
ATOM 717 C CA . VAL A 1 91 ? 12.688 8.150 -8.226 1.00 87.00 91 VAL A CA 1
ATOM 718 C C . VAL A 1 91 ? 13.428 8.968 -9.264 1.00 87.00 91 VAL A C 1
ATOM 720 O O . VAL A 1 91 ? 13.811 8.427 -10.306 1.00 87.00 91 VAL A O 1
ATOM 723 N N . ALA A 1 92 ? 13.673 10.241 -8.987 1.00 85.50 92 ALA A N 1
ATOM 724 C CA . ALA A 1 92 ? 14.511 11.082 -9.830 1.00 85.50 92 ALA A CA 1
ATOM 725 C C . ALA A 1 92 ? 15.686 11.662 -9.040 1.00 85.50 92 ALA A C 1
ATOM 727 O O . ALA A 1 92 ? 15.637 11.832 -7.823 1.00 85.50 92 ALA A O 1
ATOM 728 N N . PHE A 1 93 ? 16.771 11.968 -9.747 1.00 82.00 93 PHE A N 1
ATOM 729 C CA . PHE A 1 93 ? 17.901 12.714 -9.210 1.00 82.00 93 PHE A CA 1
ATOM 730 C C . PHE A 1 93 ? 18.288 13.802 -10.202 1.00 82.00 93 PHE A C 1
ATOM 732 O O . PHE A 1 93 ? 18.713 13.505 -11.319 1.00 82.00 93 PHE A O 1
ATOM 739 N N . ARG A 1 94 ? 18.133 15.067 -9.795 1.00 80.38 94 ARG A N 1
ATOM 740 C CA . ARG A 1 94 ? 18.411 16.253 -10.625 1.00 80.38 94 ARG A CA 1
ATOM 741 C C . ARG A 1 94 ? 17.732 16.186 -12.007 1.00 80.38 94 ARG A C 1
ATOM 743 O O . ARG A 1 94 ? 18.388 16.392 -13.025 1.00 80.38 94 ARG A O 1
ATOM 750 N N . GLY A 1 95 ? 16.446 15.830 -12.044 1.00 75.94 95 GLY A N 1
ATOM 751 C CA . GLY A 1 95 ? 15.674 15.665 -13.283 1.00 75.94 95 GLY A CA 1
ATOM 752 C C . GLY A 1 95 ? 15.914 14.349 -14.039 1.00 75.94 95 GLY A C 1
ATOM 753 O O . GLY A 1 95 ? 15.182 14.026 -14.969 1.00 75.94 95 GLY A O 1
ATOM 754 N N . ALA A 1 96 ? 16.904 13.533 -13.666 1.00 83.44 96 ALA A N 1
ATOM 755 C CA . ALA A 1 96 ? 17.138 12.241 -14.311 1.00 83.44 96 ALA A CA 1
ATOM 756 C C . ALA A 1 96 ? 16.374 11.115 -13.601 1.00 83.44 96 ALA A C 1
ATOM 758 O O . ALA A 1 96 ? 16.586 10.880 -12.409 1.00 83.44 96 ALA A O 1
ATOM 759 N N . LEU A 1 97 ? 15.542 10.377 -14.346 1.00 87.69 97 LEU A N 1
ATOM 760 C CA . LEU A 1 97 ? 14.847 9.188 -13.848 1.00 87.69 97 LEU A CA 1
ATOM 761 C C . LEU A 1 97 ? 15.866 8.142 -13.385 1.00 87.69 97 LEU A C 1
ATOM 763 O O . LEU A 1 97 ? 16.747 7.771 -14.158 1.00 87.69 97 LEU A O 1
ATOM 767 N N . GLN A 1 98 ? 15.726 7.649 -12.161 1.00 89.31 98 GLN A N 1
ATOM 768 C CA . GLN A 1 98 ? 16.511 6.539 -11.615 1.00 89.31 98 GLN A CA 1
ATOM 769 C C . GLN A 1 98 ? 15.699 5.243 -11.615 1.00 89.31 98 GLN A C 1
ATOM 771 O O . GLN A 1 98 ? 16.213 4.189 -11.978 1.00 89.31 98 GLN A O 1
ATOM 776 N N . ALA A 1 99 ? 14.421 5.317 -11.248 1.00 89.94 99 ALA A N 1
ATOM 777 C CA . ALA A 1 99 ? 13.503 4.185 -11.278 1.00 89.94 99 ALA A CA 1
ATOM 778 C C . ALA A 1 99 ? 12.059 4.668 -11.383 1.00 89.94 99 ALA A C 1
ATOM 780 O O . ALA A 1 99 ? 11.752 5.794 -11.001 1.00 89.94 99 ALA A O 1
ATOM 781 N N . ALA A 1 100 ? 11.177 3.805 -11.865 1.00 91.00 100 ALA A N 1
ATOM 782 C CA . ALA A 1 100 ? 9.743 4.039 -11.885 1.00 91.00 100 ALA A CA 1
ATOM 783 C C . ALA A 1 100 ? 8.999 2.883 -11.209 1.00 91.00 100 ALA A C 1
ATOM 785 O O . ALA A 1 100 ? 9.500 1.757 -11.132 1.00 91.00 100 ALA A O 1
ATOM 786 N N . TYR A 1 101 ? 7.807 3.195 -10.710 1.00 89.62 101 TYR A N 1
ATOM 787 C CA . TYR A 1 101 ? 6.929 2.286 -9.992 1.00 89.62 101 TYR A CA 1
ATOM 788 C C . TYR A 1 101 ? 5.538 2.306 -10.612 1.00 89.62 101 TYR A C 1
ATOM 790 O O . TYR A 1 101 ? 4.970 3.372 -10.862 1.00 89.62 101 TYR A O 1
ATOM 798 N N . VAL A 1 102 ? 4.966 1.121 -10.796 1.00 89.94 102 VAL A N 1
ATOM 799 C CA . VAL A 1 102 ? 3.544 0.949 -11.099 1.00 89.94 102 VAL A CA 1
ATOM 800 C C . VAL A 1 102 ? 2.958 -0.009 -10.074 1.00 89.94 102 VAL A C 1
ATOM 802 O O . VAL A 1 102 ? 3.431 -1.137 -9.940 1.00 89.94 102 VAL A O 1
ATOM 805 N N . CYS A 1 103 ? 1.934 0.438 -9.355 1.00 87.69 103 CYS A N 1
ATOM 806 C CA . CYS A 1 103 ? 1.207 -0.381 -8.396 1.00 87.69 103 CYS A CA 1
ATOM 807 C C . CYS A 1 103 ? -0.032 -0.979 -9.065 1.00 87.69 103 CYS A C 1
ATOM 809 O O . CYS A 1 103 ? -0.867 -0.249 -9.606 1.00 87.69 103 CYS A O 1
ATOM 811 N N . PHE A 1 104 ? -0.166 -2.300 -9.004 1.00 86.94 104 PHE A N 1
ATOM 812 C CA . PHE A 1 104 ? -1.340 -3.041 -9.439 1.00 86.94 104 PHE A CA 1
ATOM 813 C C . PHE A 1 104 ? -2.102 -3.562 -8.228 1.00 86.94 104 PHE A C 1
ATOM 815 O O . PHE A 1 104 ? -1.551 -4.286 -7.411 1.00 86.94 104 PHE A O 1
ATOM 822 N N . MET A 1 105 ? -3.392 -3.272 -8.149 1.00 83.81 105 MET A N 1
ATOM 823 C CA . MET A 1 105 ? -4.308 -3.993 -7.273 1.00 83.81 105 MET A CA 1
ATOM 824 C C . MET A 1 105 ? -4.895 -5.153 -8.049 1.00 83.81 105 MET A C 1
ATOM 826 O O . MET A 1 105 ? -5.548 -4.947 -9.076 1.00 83.81 105 MET A O 1
ATOM 830 N N . VAL A 1 106 ? -4.657 -6.358 -7.555 1.00 83.75 106 VAL A N 1
ATOM 831 C CA . VAL A 1 106 ? -5.049 -7.594 -8.216 1.00 83.75 106 VAL A CA 1
ATOM 832 C C . VAL A 1 106 ? -5.993 -8.368 -7.315 1.00 83.75 106 VAL A C 1
ATOM 834 O O . VAL A 1 106 ? -5.673 -8.661 -6.165 1.00 83.75 106 VAL A O 1
ATOM 837 N N . ARG A 1 107 ? -7.155 -8.721 -7.860 1.00 80.38 107 ARG A N 1
ATOM 838 C CA . ARG A 1 107 ? -8.095 -9.655 -7.250 1.00 80.38 107 ARG A CA 1
ATOM 839 C C . ARG A 1 107 ? -8.051 -10.969 -8.009 1.00 80.38 107 ARG A C 1
ATOM 841 O O . ARG A 1 107 ? -8.360 -11.020 -9.203 1.00 80.38 107 ARG A O 1
ATOM 848 N N . LEU A 1 108 ? -7.670 -12.024 -7.298 1.00 76.81 108 LEU A N 1
ATOM 849 C CA . LEU A 1 108 ? -7.716 -13.385 -7.818 1.00 76.81 108 LEU A CA 1
ATOM 850 C C . LEU A 1 108 ? -9.174 -13.872 -7.892 1.00 76.81 108 LEU A C 1
ATOM 852 O O . LEU A 1 108 ? -9.967 -13.484 -7.034 1.00 76.81 108 LEU A O 1
ATOM 856 N N . PRO A 1 109 ? -9.535 -14.738 -8.858 1.00 71.25 109 PRO A N 1
ATOM 857 C CA . PRO A 1 109 ? -10.916 -15.203 -9.042 1.00 71.25 109 PRO A CA 1
ATOM 858 C C . PRO A 1 109 ? -11.566 -15.816 -7.791 1.00 71.25 109 PRO A C 1
ATOM 860 O O . PRO A 1 109 ? -12.764 -15.656 -7.579 1.00 71.25 109 PRO A O 1
ATOM 863 N N . GLU A 1 110 ? -10.776 -16.491 -6.954 1.00 70.69 110 GLU A N 1
ATOM 864 C CA . GLU A 1 110 ? -11.238 -17.156 -5.725 1.00 70.69 110 GLU A CA 1
ATOM 865 C C . GLU A 1 110 ? -11.051 -16.296 -4.464 1.00 70.69 110 GLU A C 1
ATOM 867 O O . GLU A 1 110 ? -11.501 -16.662 -3.379 1.00 70.69 110 GLU A O 1
ATOM 872 N N . SER A 1 111 ? -10.390 -15.142 -4.591 1.00 70.00 111 SER A N 1
ATOM 873 C CA . SER A 1 111 ? -10.113 -14.250 -3.470 1.00 70.00 111 SER A CA 1
ATOM 874 C C . SER A 1 111 ? -11.186 -13.175 -3.353 1.00 70.00 111 SER A C 1
ATOM 876 O O . SER A 1 111 ? -11.516 -12.472 -4.308 1.00 70.00 111 SER A O 1
ATOM 878 N N . VAL A 1 112 ? -11.680 -12.977 -2.132 1.00 68.19 112 VAL A N 1
ATOM 879 C CA . VAL A 1 112 ? -12.510 -11.811 -1.786 1.00 68.19 112 VAL A CA 1
ATOM 880 C C . VAL A 1 112 ? -11.673 -10.559 -1.497 1.00 68.19 112 VAL A C 1
ATOM 882 O O . VAL A 1 112 ? -12.230 -9.479 -1.308 1.00 68.19 112 VAL A O 1
ATOM 885 N N . LEU A 1 113 ? -10.347 -10.699 -1.480 1.00 73.38 113 LEU A N 1
ATOM 886 C CA . LEU A 1 113 ? -9.389 -9.678 -1.077 1.00 73.38 113 LEU A CA 1
ATOM 887 C C . LEU A 1 113 ? -8.482 -9.277 -2.244 1.00 73.38 113 LEU A C 1
ATOM 889 O O . LEU A 1 113 ? -8.095 -10.114 -3.065 1.00 73.38 113 LEU A O 1
ATOM 893 N N . ASP A 1 114 ? -8.155 -7.986 -2.297 1.00 78.75 114 ASP A N 1
ATOM 894 C CA . ASP A 1 114 ? -7.204 -7.434 -3.259 1.00 78.75 114 ASP A CA 1
ATOM 895 C C . ASP A 1 114 ? -5.780 -7.539 -2.684 1.00 78.75 114 ASP A C 1
ATOM 897 O O . ASP A 1 114 ? -5.563 -7.250 -1.507 1.00 78.75 114 ASP A O 1
ATOM 901 N N . THR A 1 115 ? -4.806 -7.883 -3.524 1.00 81.25 115 THR A N 1
ATOM 902 C CA . THR A 1 115 ? -3.374 -7.800 -3.203 1.00 81.25 115 THR A CA 1
ATOM 903 C C . THR A 1 115 ? -2.742 -6.684 -4.026 1.00 81.25 115 THR A C 1
ATOM 905 O O . THR A 1 115 ? -2.974 -6.590 -5.235 1.00 81.25 115 THR A O 1
ATOM 908 N N . GLU A 1 116 ? -1.941 -5.836 -3.385 1.00 84.75 116 GLU A N 1
ATOM 909 C CA . GLU A 1 116 ? -1.193 -4.780 -4.058 1.00 84.75 116 GLU A CA 1
ATOM 910 C C . GLU A 1 116 ? 0.184 -5.286 -4.495 1.00 84.75 116 GLU A C 1
ATOM 912 O O . GLU A 1 116 ? 0.982 -5.743 -3.682 1.00 84.75 116 GLU A O 1
ATOM 917 N N . TYR A 1 117 ? 0.484 -5.167 -5.782 1.00 88.06 117 TYR A N 1
ATOM 918 C CA . TYR A 1 117 ? 1.771 -5.495 -6.375 1.00 88.06 117 TYR A CA 1
ATOM 919 C C . TYR A 1 117 ? 2.454 -4.224 -6.848 1.00 88.06 117 TYR A C 1
ATOM 921 O O . TYR A 1 117 ? 1.969 -3.550 -7.753 1.00 88.06 117 TYR A O 1
ATOM 929 N N . LEU A 1 118 ? 3.603 -3.916 -6.272 1.00 89.88 118 LEU A N 1
ATOM 930 C CA . LEU A 1 118 ? 4.426 -2.780 -6.640 1.00 89.88 118 LEU A CA 1
ATOM 931 C C . LEU A 1 118 ? 5.522 -3.255 -7.592 1.00 89.88 118 LEU A C 1
ATOM 933 O O . LEU A 1 118 ? 6.412 -4.005 -7.200 1.00 89.88 118 LEU A O 1
ATOM 937 N N . MET A 1 119 ? 5.449 -2.817 -8.846 1.00 93.06 119 MET A N 1
ATOM 938 C CA . MET A 1 119 ? 6.426 -3.153 -9.880 1.00 93.06 119 MET A CA 1
ATOM 939 C C . MET A 1 119 ? 7.418 -2.013 -10.040 1.00 93.06 119 MET A C 1
ATOM 941 O O . MET A 1 119 ? 7.083 -0.971 -10.603 1.00 93.06 119 MET A O 1
ATOM 945 N N . ARG A 1 120 ? 8.643 -2.225 -9.560 1.00 92.75 120 ARG A N 1
ATOM 946 C CA . ARG A 1 120 ? 9.785 -1.333 -9.751 1.00 92.75 120 ARG A CA 1
ATOM 947 C C . ARG A 1 120 ? 10.545 -1.718 -11.011 1.00 92.75 120 ARG A C 1
ATOM 949 O O . ARG A 1 120 ? 10.910 -2.876 -11.184 1.00 92.75 120 ARG A O 1
ATOM 956 N N . PHE A 1 121 ? 10.888 -0.745 -11.839 1.00 91.75 121 PHE A N 1
ATOM 957 C CA . PHE A 1 121 ? 11.823 -0.935 -12.945 1.00 91.75 121 PHE A CA 1
ATOM 958 C C . PHE A 1 121 ? 12.838 0.207 -12.965 1.00 91.75 121 PHE A C 1
ATOM 960 O O . PHE A 1 121 ? 12.473 1.384 -12.949 1.00 91.75 121 PHE A O 1
ATOM 967 N N . ASP A 1 122 ? 14.125 -0.143 -12.936 1.00 90.50 122 ASP A N 1
ATOM 968 C CA . ASP A 1 122 ? 15.208 0.835 -12.847 1.00 90.50 122 ASP A CA 1
ATOM 969 C C . ASP A 1 122 ? 15.660 1.308 -14.217 1.00 90.50 122 ASP A C 1
ATOM 971 O O . ASP A 1 122 ? 15.830 0.526 -15.155 1.00 90.50 122 ASP A O 1
ATOM 975 N N . ASN A 1 123 ? 15.950 2.600 -14.290 1.00 88.12 123 ASN A N 1
ATOM 976 C CA . ASN A 1 123 ? 16.575 3.218 -15.439 1.00 88.12 123 ASN A CA 1
ATOM 977 C C . ASN A 1 123 ? 18.084 2.951 -15.404 1.00 88.12 123 ASN A C 1
ATOM 979 O O . ASN A 1 123 ? 18.886 3.801 -15.017 1.00 88.12 123 ASN A O 1
ATOM 983 N N . SER A 1 124 ? 18.474 1.731 -15.766 1.00 76.00 124 SER A N 1
ATOM 984 C CA . SER A 1 124 ? 19.880 1.391 -15.962 1.00 76.00 124 SER A CA 1
ATOM 985 C C . SER A 1 124 ? 20.249 1.666 -17.417 1.00 76.00 124 SER A C 1
ATOM 987 O O . SER A 1 124 ? 19.727 0.981 -18.295 1.00 76.00 124 SER A O 1
ATOM 989 N N . PRO A 1 125 ? 21.140 2.628 -17.715 1.00 62.78 125 PRO A N 1
ATOM 990 C CA . PRO A 1 125 ? 21.533 2.903 -19.088 1.00 62.78 125 PRO A CA 1
ATOM 991 C C . PRO A 1 125 ? 22.256 1.682 -19.666 1.00 62.78 125 PRO A C 1
ATOM 993 O O . PRO A 1 125 ? 23.441 1.458 -19.416 1.00 62.78 125 PRO A O 1
ATOM 996 N N . SER A 1 126 ? 21.542 0.869 -20.445 1.00 59.47 126 SER A N 1
ATOM 997 C CA . SER A 1 126 ? 22.175 -0.160 -21.259 1.00 59.47 126 SER A CA 1
ATOM 998 C C . SER A 1 126 ? 22.836 0.509 -22.464 1.00 59.47 126 SER A C 1
ATOM 1000 O O . SER A 1 126 ? 22.209 1.345 -23.119 1.00 59.47 126 SER A O 1
ATOM 1002 N N . PRO A 1 127 ? 24.090 0.161 -22.808 1.00 56.12 127 PRO A N 1
ATOM 1003 C CA . PRO A 1 127 ? 24.705 0.672 -24.021 1.00 56.12 127 PRO A CA 1
ATOM 1004 C C . PRO A 1 127 ? 23.843 0.253 -25.211 1.00 56.12 127 PRO A C 1
ATOM 1006 O O . PRO A 1 127 ? 23.622 -0.942 -25.431 1.00 56.12 127 PRO A O 1
ATOM 1009 N N . ALA A 1 128 ? 23.347 1.243 -25.957 1.00 53.00 128 ALA A N 1
ATOM 1010 C CA . ALA A 1 128 ? 22.499 1.034 -27.119 1.00 53.00 128 ALA A CA 1
ATOM 1011 C C . ALA A 1 128 ? 23.192 0.066 -28.086 1.00 53.00 128 ALA A C 1
ATOM 1013 O O . ALA A 1 128 ? 24.164 0.412 -28.761 1.00 53.00 128 ALA A O 1
ATOM 1014 N N . ARG A 1 129 ? 22.718 -1.181 -28.140 1.00 58.38 129 ARG A N 1
ATOM 1015 C CA . ARG A 1 129 ? 23.162 -2.133 -29.154 1.00 58.38 129 ARG A CA 1
ATOM 1016 C C . ARG A 1 129 ? 22.349 -1.857 -30.403 1.00 58.38 129 ARG A C 1
ATOM 1018 O O . ARG A 1 129 ? 21.161 -2.166 -30.458 1.00 58.38 129 ARG A O 1
ATOM 1025 N N . TRP A 1 130 ? 23.005 -1.264 -31.393 1.00 48.56 130 TRP A N 1
ATOM 1026 C CA . TRP A 1 130 ? 22.421 -1.005 -32.701 1.00 48.56 130 TRP A CA 1
ATOM 1027 C C . TRP A 1 130 ? 21.858 -2.331 -33.251 1.00 48.56 130 TRP A C 1
ATOM 1029 O O . TRP A 1 130 ? 22.544 -3.355 -33.218 1.00 48.56 130 TRP A O 1
ATOM 1039 N N . ASN A 1 131 ? 20.600 -2.316 -33.704 1.00 59.09 131 ASN A N 1
ATOM 1040 C CA . ASN A 1 131 ? 19.850 -3.444 -34.290 1.00 59.09 131 ASN A CA 1
ATOM 1041 C C . ASN A 1 131 ? 19.235 -4.489 -33.337 1.00 59.09 131 ASN A C 1
ATOM 1043 O O . ASN A 1 131 ? 18.895 -5.584 -33.788 1.00 59.09 131 ASN A O 1
ATOM 1047 N N . ARG A 1 132 ? 19.039 -4.195 -32.046 1.00 66.81 132 ARG A N 1
ATOM 1048 C CA . ARG A 1 132 ? 18.221 -5.056 -31.169 1.00 66.81 132 ARG A CA 1
ATOM 1049 C C . ARG A 1 132 ? 17.016 -4.304 -30.629 1.00 66.81 132 ARG A C 1
ATOM 1051 O O . ARG A 1 132 ? 17.121 -3.130 -30.289 1.00 66.81 132 ARG A O 1
ATOM 1058 N N . LYS A 1 133 ? 15.879 -5.002 -30.551 1.00 71.06 133 LYS A N 1
ATOM 1059 C CA . LYS A 1 133 ? 14.697 -4.505 -29.848 1.00 71.06 133 LYS A CA 1
ATOM 1060 C C . LYS A 1 133 ? 15.100 -4.180 -28.399 1.00 71.06 133 LYS A C 1
ATOM 1062 O O . LYS A 1 133 ? 15.821 -4.984 -27.800 1.00 71.06 133 LYS A O 1
ATOM 1067 N N . PRO A 1 134 ? 14.711 -3.011 -27.863 1.00 75.69 134 PRO A N 1
ATOM 1068 C CA . PRO A 1 134 ? 15.043 -2.657 -26.492 1.00 75.69 134 PRO A CA 1
ATOM 1069 C C . PRO A 1 134 ? 14.457 -3.695 -25.520 1.00 75.69 134 PRO A C 1
ATOM 1071 O O . PRO A 1 134 ? 13.328 -4.146 -25.738 1.00 75.69 134 PRO A O 1
ATOM 1074 N N . PRO A 1 135 ? 15.188 -4.080 -24.460 1.00 85.38 135 PRO A N 1
ATOM 1075 C CA . PRO A 1 135 ? 14.653 -4.862 -23.350 1.00 85.38 135 PRO A CA 1
ATOM 1076 C C . PRO A 1 135 ? 13.294 -4.343 -22.861 1.00 85.38 135 PRO A C 1
ATOM 1078 O O . PRO A 1 135 ? 13.002 -3.152 -22.945 1.00 85.38 135 PRO A O 1
ATOM 1081 N N . VAL A 1 136 ? 12.461 -5.230 -22.309 1.00 88.69 136 VAL A N 1
ATOM 1082 C CA . VAL A 1 136 ? 11.129 -4.868 -21.780 1.00 88.69 136 VAL A CA 1
ATOM 1083 C C . VAL A 1 136 ? 11.217 -3.757 -20.730 1.00 88.69 136 VAL A C 1
ATOM 1085 O O . VAL A 1 136 ? 10.389 -2.853 -20.733 1.00 88.69 136 VAL A O 1
ATOM 1088 N N . VAL A 1 137 ? 12.243 -3.786 -19.877 1.00 90.19 137 VAL A N 1
ATOM 1089 C CA . VAL A 1 137 ? 12.499 -2.744 -18.869 1.00 90.19 137 VAL A CA 1
ATOM 1090 C C . VAL A 1 137 ? 12.731 -1.380 -19.525 1.00 90.19 137 VAL A C 1
ATOM 1092 O O . VAL A 1 137 ? 12.078 -0.410 -19.151 1.00 90.19 137 VAL A O 1
ATOM 1095 N N . ASP A 1 138 ? 13.561 -1.316 -20.569 1.00 88.44 138 ASP A N 1
ATOM 1096 C CA . ASP A 1 138 ? 13.834 -0.079 -21.313 1.00 88.44 138 ASP A CA 1
ATOM 1097 C C . ASP A 1 138 ? 12.575 0.434 -22.032 1.00 88.44 138 ASP A C 1
ATOM 1099 O O . ASP A 1 138 ? 12.327 1.638 -22.086 1.00 88.44 138 ASP A O 1
ATOM 1103 N N . GLN A 1 139 ? 11.740 -0.471 -22.557 1.00 89.62 139 GLN A N 1
ATOM 1104 C CA . GLN A 1 139 ? 10.430 -0.107 -23.108 1.00 89.62 139 GLN A CA 1
ATOM 1105 C C . GLN A 1 139 ? 9.524 0.495 -22.026 1.00 89.62 139 GLN A C 1
ATOM 1107 O O . GLN A 1 139 ? 8.933 1.544 -22.261 1.00 89.62 139 GLN A O 1
ATOM 1112 N N . CYS A 1 140 ? 9.454 -0.110 -20.836 1.00 91.31 140 CYS A N 1
ATOM 1113 C CA . CYS A 1 140 ? 8.662 0.415 -19.721 1.00 91.31 140 CYS A CA 1
ATOM 1114 C C . CYS A 1 140 ? 9.137 1.811 -19.294 1.00 91.31 140 CYS A C 1
ATOM 1116 O O . CYS A 1 140 ? 8.313 2.704 -19.114 1.00 91.31 140 CYS A O 1
ATOM 1118 N N . ILE A 1 141 ? 10.453 2.022 -19.191 1.00 91.00 141 ILE A N 1
ATOM 1119 C CA . ILE A 1 141 ? 11.044 3.330 -18.880 1.00 91.00 141 ILE A CA 1
ATOM 1120 C C . ILE A 1 141 ? 10.671 4.372 -19.938 1.00 91.00 141 ILE A C 1
ATOM 1122 O O . ILE A 1 141 ? 10.200 5.454 -19.592 1.00 91.00 141 ILE A O 1
ATOM 1126 N N . ASN A 1 142 ? 10.829 4.046 -21.222 1.00 89.50 142 ASN A N 1
ATOM 1127 C CA . ASN A 1 142 ? 10.496 4.971 -22.305 1.00 89.50 142 ASN A CA 1
ATOM 1128 C C . ASN A 1 142 ? 9.006 5.330 -22.309 1.00 89.50 142 ASN A C 1
ATOM 1130 O O . ASN A 1 142 ? 8.667 6.508 -22.400 1.00 89.50 142 ASN A O 1
ATOM 1134 N N . LEU A 1 143 ? 8.126 4.338 -22.153 1.00 89.38 143 LEU A N 1
ATOM 1135 C CA . LEU A 1 143 ? 6.680 4.554 -22.083 1.00 89.38 143 LEU A CA 1
ATOM 1136 C C . LEU A 1 143 ? 6.285 5.383 -20.855 1.00 89.38 143 LEU A C 1
ATOM 1138 O O . LEU A 1 143 ? 5.397 6.225 -20.957 1.00 89.38 143 LEU A O 1
ATOM 1142 N N . PHE A 1 144 ? 6.961 5.192 -19.718 1.00 88.50 144 PHE A N 1
ATOM 1143 C CA . PHE A 1 144 ? 6.754 5.994 -18.512 1.00 88.50 144 PHE A CA 1
ATOM 1144 C C . PHE A 1 144 ? 7.155 7.459 -18.730 1.00 88.50 144 PHE A C 1
ATOM 1146 O O . PHE A 1 144 ? 6.368 8.357 -18.445 1.00 88.50 144 PHE A O 1
ATOM 1153 N N . ILE A 1 145 ? 8.345 7.712 -19.291 1.00 86.19 145 ILE A N 1
ATOM 1154 C CA . ILE A 1 145 ? 8.827 9.070 -19.609 1.00 86.19 145 ILE A CA 1
ATOM 1155 C C . ILE A 1 145 ? 7.889 9.762 -20.608 1.00 86.19 145 ILE A C 1
ATOM 1157 O O . ILE A 1 145 ? 7.582 10.942 -20.463 1.00 86.19 145 ILE A O 1
ATOM 1161 N N . GLN A 1 146 ? 7.403 9.021 -21.606 1.00 86.00 146 GLN A N 1
ATOM 1162 C CA . GLN A 1 146 ? 6.454 9.510 -22.610 1.00 86.00 146 GLN A CA 1
ATOM 1163 C C . GLN A 1 146 ? 5.016 9.622 -22.087 1.00 86.00 146 GLN A C 1
ATOM 1165 O O . GLN A 1 146 ? 4.138 10.036 -22.842 1.00 86.00 146 GLN A O 1
ATOM 1170 N N . GLN A 1 147 ? 4.754 9.222 -20.838 1.00 80.94 147 GLN A N 1
ATOM 1171 C CA . GLN A 1 147 ? 3.416 9.162 -20.239 1.00 80.94 147 GLN A CA 1
ATOM 1172 C C . GLN A 1 147 ? 2.411 8.354 -21.078 1.00 80.94 147 GLN A C 1
ATOM 1174 O O . GLN A 1 147 ? 1.209 8.614 -21.088 1.00 80.94 147 GLN A O 1
ATOM 1179 N N . SER A 1 148 ? 2.900 7.345 -21.800 1.00 83.75 148 SER A N 1
ATOM 1180 C CA . SER A 1 148 ? 2.092 6.455 -22.636 1.00 83.75 148 SER A CA 1
ATOM 1181 C C . SER A 1 148 ? 1.474 5.348 -21.777 1.00 83.75 148 SER A C 1
ATOM 1183 O O . SER A 1 148 ? 1.798 4.167 -21.904 1.00 83.75 148 SER A O 1
ATOM 1185 N N . TRP A 1 149 ? 0.592 5.744 -20.854 1.00 82.25 149 TRP A N 1
ATOM 1186 C CA . TRP A 1 149 ? 0.084 4.895 -19.771 1.00 82.25 149 TRP A CA 1
ATOM 1187 C C . TRP A 1 149 ? -0.623 3.631 -20.253 1.00 82.25 149 TRP A C 1
ATOM 1189 O O . TRP A 1 149 ? -0.358 2.546 -19.744 1.00 82.25 149 TRP A O 1
ATOM 1199 N N . ALA A 1 150 ? -1.483 3.745 -21.265 1.00 79.56 150 ALA A N 1
ATOM 1200 C CA . ALA A 1 150 ? -2.207 2.602 -21.816 1.00 79.56 150 ALA A CA 1
ATOM 1201 C C . ALA A 1 150 ? -1.255 1.516 -22.353 1.00 79.56 150 ALA A C 1
ATOM 1203 O O . ALA A 1 150 ? -1.452 0.325 -22.104 1.00 79.56 150 ALA A O 1
ATOM 1204 N N . GLU A 1 151 ? -0.200 1.930 -23.055 1.00 84.62 151 GLU A N 1
ATOM 1205 C CA . GLU A 1 151 ? 0.817 1.025 -23.589 1.00 84.62 151 GLU A CA 1
ATOM 1206 C C . GLU A 1 151 ? 1.683 0.441 -22.470 1.00 84.62 151 GLU A C 1
ATOM 1208 O O . GLU A 1 151 ? 1.917 -0.768 -22.452 1.00 84.62 151 GLU A O 1
ATOM 1213 N N . LEU A 1 152 ? 2.084 1.265 -21.493 1.00 88.38 152 LEU A N 1
ATOM 1214 C CA . LEU A 1 152 ? 2.841 0.820 -20.323 1.00 88.38 152 LEU A CA 1
ATOM 1215 C C . LEU A 1 152 ? 2.077 -0.254 -19.539 1.00 88.38 152 LEU A C 1
ATOM 1217 O O . LEU A 1 152 ? 2.625 -1.314 -19.240 1.00 88.38 152 LEU A O 1
ATOM 1221 N N . PHE A 1 153 ? 0.803 -0.009 -19.227 1.00 86.56 153 PHE A N 1
ATOM 1222 C CA . PHE A 1 153 ? -0.018 -0.945 -18.461 1.00 86.56 153 PHE A CA 1
ATOM 1223 C C . PHE A 1 153 ? -0.304 -2.217 -19.250 1.00 86.56 153 PHE A C 1
ATOM 1225 O O . PHE A 1 153 ? -0.253 -3.308 -18.682 1.00 86.56 153 PHE A O 1
ATOM 1232 N N . SER A 1 154 ? -0.549 -2.110 -20.559 1.00 84.44 154 SER A N 1
ATOM 1233 C CA . SER A 1 154 ? -0.723 -3.283 -21.417 1.00 84.44 154 SER A CA 1
ATOM 1234 C C . SER A 1 154 ? 0.549 -4.130 -21.507 1.00 84.44 154 SER A C 1
ATOM 1236 O O . SER A 1 154 ? 0.450 -5.355 -21.572 1.00 84.44 154 SER A O 1
ATOM 1238 N N . LEU A 1 155 ? 1.730 -3.507 -21.525 1.00 88.69 155 LEU A N 1
ATOM 1239 C CA . LEU A 1 155 ? 3.006 -4.216 -21.543 1.00 88.69 155 LEU A CA 1
ATOM 1240 C C . LEU A 1 155 ? 3.265 -4.906 -20.199 1.00 88.69 155 LEU A C 1
ATOM 1242 O O . LEU A 1 155 ? 3.514 -6.110 -20.163 1.00 88.69 155 LEU A O 1
ATOM 1246 N N . LEU A 1 156 ? 3.160 -4.161 -19.095 1.00 89.81 156 LEU A N 1
ATOM 1247 C CA . LEU A 1 156 ? 3.420 -4.676 -17.752 1.00 89.81 156 LEU A CA 1
ATOM 1248 C C . LEU A 1 156 ? 2.447 -5.787 -17.360 1.00 89.81 156 LEU A C 1
ATOM 1250 O O . LEU A 1 156 ? 2.897 -6.835 -16.910 1.00 89.81 156 LEU A O 1
ATOM 1254 N N . SER A 1 157 ? 1.139 -5.603 -17.563 1.00 85.88 157 SER A N 1
ATOM 1255 C CA . SER A 1 157 ? 0.121 -6.599 -17.186 1.00 85.88 157 SER A CA 1
ATOM 1256 C C . SER A 1 157 ? 0.384 -7.971 -17.809 1.00 85.88 157 SER A C 1
ATOM 1258 O O . SER A 1 157 ? 0.361 -8.969 -17.095 1.00 85.88 157 SER A O 1
ATOM 1260 N N . ARG A 1 158 ? 0.746 -8.020 -19.099 1.00 86.81 158 ARG A N 1
ATOM 1261 C CA . ARG A 1 158 ? 1.104 -9.267 -19.795 1.00 86.81 158 ARG A CA 1
ATOM 1262 C C . ARG A 1 158 ? 2.291 -9.980 -19.150 1.00 86.81 158 ARG A C 1
ATOM 1264 O O . ARG A 1 158 ? 2.305 -11.203 -19.065 1.00 86.81 158 ARG A O 1
ATOM 1271 N N . HIS A 1 159 ? 3.309 -9.232 -18.736 1.00 89.25 159 HIS A N 1
ATOM 1272 C CA . HIS A 1 159 ? 4.499 -9.816 -18.120 1.00 89.25 159 HIS A CA 1
ATOM 1273 C C . HIS A 1 159 ? 4.289 -10.170 -16.643 1.00 89.25 159 HIS A C 1
ATOM 1275 O O . HIS A 1 159 ? 4.909 -11.114 -16.162 1.00 89.25 159 HIS A O 1
ATOM 1281 N N . CYS A 1 160 ? 3.429 -9.436 -15.935 1.00 90.00 160 CYS A N 1
ATOM 1282 C CA . CYS A 1 160 ? 3.159 -9.627 -14.511 1.00 90.00 160 CYS A CA 1
ATOM 1283 C C . CYS A 1 160 ? 2.095 -10.694 -14.234 1.00 90.00 160 CYS A C 1
ATOM 1285 O O . CYS A 1 160 ? 2.062 -11.234 -13.137 1.00 90.00 160 CYS A O 1
ATOM 1287 N N . GLU A 1 161 ? 1.241 -11.030 -15.199 1.00 87.69 161 GLU A N 1
ATOM 1288 C CA . GLU A 1 161 ? 0.180 -12.023 -15.011 1.00 87.69 161 GLU A CA 1
ATOM 1289 C C . GLU A 1 161 ? 0.684 -13.379 -14.474 1.00 87.69 161 GLU A C 1
ATOM 1291 O O . GLU A 1 161 ? 0.122 -13.849 -13.482 1.00 87.69 161 GLU A O 1
ATOM 1296 N N . PRO A 1 162 ? 1.768 -13.988 -15.004 1.00 88.38 162 PRO A N 1
ATOM 1297 C CA . PRO A 1 162 ? 2.315 -15.211 -14.420 1.00 88.38 162 PRO A CA 1
ATOM 1298 C C . PRO A 1 162 ? 2.737 -15.038 -12.958 1.00 88.38 162 PRO A C 1
ATOM 1300 O O . PRO A 1 162 ? 2.517 -15.936 -12.146 1.00 88.38 162 PRO A O 1
ATOM 1303 N N . LEU A 1 163 ? 3.306 -13.877 -12.607 1.00 88.56 163 LEU A N 1
ATOM 1304 C CA . LEU A 1 163 ? 3.659 -13.559 -11.227 1.00 88.56 163 LEU A CA 1
ATOM 1305 C C . LEU A 1 163 ? 2.400 -13.505 -10.357 1.00 88.56 163 LEU A C 1
ATOM 1307 O O . LEU A 1 163 ? 2.365 -14.197 -9.343 1.00 88.56 163 LEU A O 1
ATOM 1311 N N . PHE A 1 164 ? 1.373 -12.756 -10.768 1.00 86.94 164 PHE A N 1
ATOM 1312 C CA . PHE A 1 164 ? 0.112 -12.608 -10.031 1.00 86.94 164 PHE A CA 1
ATOM 1313 C C . PHE A 1 164 ? -0.562 -13.952 -9.749 1.00 86.94 164 PHE A C 1
ATOM 1315 O O . PHE A 1 164 ? -1.058 -14.180 -8.651 1.00 86.94 164 PHE A O 1
ATOM 1322 N N . LEU A 1 165 ? -0.550 -14.856 -10.729 1.00 83.62 165 LEU A N 1
ATOM 1323 C CA . LEU A 1 165 ? -1.111 -16.195 -10.572 1.00 83.62 165 LEU A CA 1
ATOM 1324 C C . LEU A 1 165 ? -0.232 -17.090 -9.684 1.00 83.62 165 LEU A C 1
ATOM 1326 O O . LEU A 1 165 ? -0.759 -17.862 -8.894 1.00 83.62 165 LEU A O 1
ATOM 1330 N N . SER A 1 166 ? 1.098 -16.982 -9.773 1.00 81.00 166 SER A N 1
ATOM 1331 C CA . SER A 1 166 ? 2.027 -17.793 -8.960 1.00 81.00 166 SER A CA 1
ATOM 1332 C C . SER A 1 166 ? 2.106 -17.373 -7.490 1.00 81.00 166 SER A C 1
ATOM 1334 O O . SER A 1 166 ? 2.440 -18.180 -6.626 1.00 81.00 166 SER A O 1
ATOM 1336 N N . THR A 1 167 ? 1.787 -16.113 -7.203 1.00 71.38 167 THR A N 1
ATOM 1337 C CA . THR A 1 167 ? 1.766 -15.528 -5.856 1.00 71.38 167 THR A CA 1
ATOM 1338 C C . THR A 1 167 ? 0.395 -15.663 -5.201 1.00 71.38 167 THR A C 1
ATOM 1340 O O . THR A 1 167 ? 0.135 -15.006 -4.196 1.00 71.38 167 THR A O 1
ATOM 1343 N N . SER A 1 168 ? -0.467 -16.554 -5.718 1.00 62.41 168 SER A N 1
ATOM 1344 C CA . SER A 1 168 ? -1.693 -16.988 -5.047 1.00 62.41 168 SER A CA 1
ATOM 1345 C C . SER A 1 168 ? -1.351 -17.762 -3.765 1.00 62.41 168 SER A C 1
ATOM 1347 O O . SER A 1 168 ? -1.487 -18.983 -3.673 1.00 62.41 168 SER A O 1
ATOM 1349 N N . VAL A 1 169 ? -0.855 -17.053 -2.755 1.00 59.50 169 VAL A N 1
ATOM 1350 C CA . VAL A 1 169 ? -0.859 -17.530 -1.379 1.00 59.50 169 VAL A CA 1
ATOM 1351 C C . VAL A 1 169 ? -2.325 -17.747 -1.010 1.00 59.50 169 VAL A C 1
ATOM 1353 O O . VAL A 1 169 ? -3.202 -17.014 -1.480 1.00 59.50 169 VAL A O 1
ATOM 1356 N N . ALA A 1 170 ? -2.605 -18.780 -0.212 1.00 62.31 170 ALA A N 1
ATOM 1357 C CA . ALA A 1 170 ? -3.944 -18.991 0.324 1.00 62.31 170 ALA A CA 1
ATOM 1358 C C . ALA A 1 170 ? -4.492 -17.658 0.873 1.00 62.31 170 ALA A C 1
ATOM 1360 O O . ALA A 1 170 ? -3.723 -16.916 1.497 1.00 62.31 170 ALA A O 1
ATOM 1361 N N . PRO A 1 171 ? -5.777 -17.328 0.637 1.00 66.19 171 PRO A N 1
ATOM 1362 C CA . PRO A 1 171 ? -6.351 -16.081 1.120 1.00 66.19 171 PRO A CA 1
ATOM 1363 C C . PRO A 1 171 ? -6.044 -15.902 2.612 1.00 66.19 171 PRO A C 1
ATOM 1365 O O . PRO A 1 171 ? -6.183 -16.876 3.364 1.00 66.19 171 PRO A O 1
ATOM 1368 N N . PRO A 1 172 ? -5.613 -14.708 3.053 1.00 73.25 172 PRO A N 1
ATOM 1369 C CA . PRO A 1 172 ? -5.283 -14.498 4.454 1.00 73.25 172 PRO A CA 1
ATOM 1370 C C . PRO A 1 172 ? -6.511 -14.803 5.313 1.00 73.25 172 PRO A C 1
ATOM 1372 O O . PRO A 1 172 ? -7.615 -14.336 5.026 1.00 73.25 172 PRO A O 1
ATOM 1375 N N . GLN A 1 173 ? -6.316 -15.640 6.332 1.00 78.88 173 GLN A N 1
ATOM 1376 C CA . GLN A 1 173 ? -7.403 -16.149 7.175 1.00 78.88 173 GLN A CA 1
ATOM 1377 C C . GLN A 1 173 ? -7.739 -15.204 8.333 1.00 78.88 173 GLN A C 1
ATOM 1379 O O . GLN A 1 173 ? -8.836 -15.270 8.885 1.00 78.88 173 GLN A O 1
ATOM 1384 N N . ASP A 1 174 ? -6.818 -14.302 8.660 1.00 86.31 174 ASP A N 1
ATOM 1385 C CA . ASP A 1 174 ? -6.913 -13.335 9.745 1.00 86.31 174 ASP A CA 1
ATOM 1386 C C . ASP A 1 174 ? -6.410 -11.951 9.301 1.00 86.31 174 ASP A C 1
ATOM 1388 O O . ASP A 1 174 ? -5.805 -11.781 8.233 1.00 86.31 174 ASP A O 1
ATOM 1392 N N . LEU A 1 175 ? -6.723 -10.938 10.116 1.00 86.12 175 LEU A N 1
ATOM 1393 C CA . LEU A 1 175 ? -6.389 -9.547 9.819 1.00 86.12 175 LEU A CA 1
ATOM 1394 C C . LEU A 1 175 ? -4.872 -9.333 9.778 1.00 86.12 175 LEU A C 1
ATOM 1396 O O . LEU A 1 175 ? -4.395 -8.592 8.926 1.00 86.12 175 LEU A O 1
ATOM 1400 N N . GLU A 1 176 ? -4.115 -9.982 10.663 1.00 85.38 176 GLU A N 1
ATOM 1401 C CA . GLU A 1 176 ? -2.656 -9.863 10.711 1.00 85.38 176 GLU A CA 1
ATOM 1402 C C . GLU A 1 176 ? -2.033 -10.320 9.392 1.00 85.38 176 GLU A C 1
ATOM 1404 O O . GLU A 1 176 ? -1.378 -9.539 8.705 1.00 85.38 176 GLU A O 1
ATOM 1409 N N . SER A 1 177 ? -2.343 -11.540 8.961 1.00 80.38 177 SER A N 1
ATOM 1410 C CA . SER A 1 177 ? -1.915 -12.102 7.686 1.00 80.38 177 SER A CA 1
ATOM 1411 C C . SER A 1 177 ? -2.317 -11.204 6.519 1.00 80.38 177 SER A C 1
ATOM 1413 O O . SER A 1 177 ? -1.514 -10.999 5.611 1.00 80.38 177 SER A O 1
ATOM 1415 N N . TYR A 1 178 ? -3.517 -10.614 6.537 1.00 81.38 178 TYR A N 1
ATOM 1416 C CA . TYR A 1 178 ? -3.921 -9.664 5.499 1.00 81.38 178 TYR A CA 1
ATOM 1417 C C . TYR A 1 178 ? -3.039 -8.416 5.491 1.00 81.38 178 TYR A C 1
ATOM 1419 O O . TYR A 1 178 ? -2.506 -8.035 4.448 1.00 81.38 178 TYR A O 1
ATOM 1427 N N . LEU A 1 179 ? -2.837 -7.786 6.647 1.00 79.88 179 LEU A N 1
ATOM 1428 C CA . LEU A 1 179 ? -2.030 -6.576 6.743 1.00 79.88 179 LEU A CA 1
ATOM 1429 C C . LEU A 1 179 ? -0.569 -6.832 6.351 1.00 79.88 179 LEU A C 1
ATOM 1431 O O . LEU A 1 179 ? 0.014 -5.966 5.694 1.00 79.88 179 LEU A O 1
ATOM 1435 N N . MET A 1 180 ? -0.030 -8.012 6.670 1.00 74.81 180 MET A N 1
ATOM 1436 C CA . MET A 1 180 ? 1.336 -8.441 6.345 1.00 74.81 180 MET A CA 1
ATOM 1437 C C . MET A 1 180 ? 1.530 -8.788 4.859 1.00 74.81 180 MET A C 1
ATOM 1439 O O . MET A 1 180 ? 2.587 -8.502 4.308 1.00 74.81 180 MET A O 1
ATOM 1443 N N . HIS A 1 181 ? 0.522 -9.365 4.194 1.00 70.69 181 HIS A N 1
ATOM 1444 C CA . HIS A 1 181 ? 0.626 -9.836 2.799 1.00 70.69 181 HIS A CA 1
ATOM 1445 C C . HIS A 1 181 ? -0.055 -8.916 1.775 1.00 70.69 181 HIS A C 1
ATOM 1447 O O . HIS A 1 181 ? -0.024 -9.182 0.575 1.00 70.69 181 HIS A O 1
ATOM 1453 N N . SER A 1 182 ? -0.687 -7.831 2.225 1.00 69.88 182 SER A N 1
ATOM 1454 C CA . SER A 1 182 ? -1.452 -6.927 1.352 1.00 69.88 182 SER A CA 1
ATOM 1455 C C . SER A 1 182 ? -0.610 -6.174 0.321 1.00 69.88 182 SER A C 1
ATOM 1457 O O . SER A 1 182 ? -1.183 -5.664 -0.640 1.00 69.88 182 SER A O 1
ATOM 1459 N N . ARG A 1 183 ? 0.718 -6.101 0.483 1.00 79.38 183 ARG A N 1
ATOM 1460 C CA . ARG A 1 183 ? 1.607 -5.420 -0.461 1.00 79.38 183 ARG A CA 1
ATOM 1461 C C . ARG A 1 183 ? 2.863 -6.237 -0.740 1.00 79.38 183 ARG A C 1
ATOM 1463 O O . ARG A 1 183 ? 3.622 -6.536 0.173 1.00 79.38 183 ARG A O 1
ATOM 1470 N N . LEU A 1 184 ? 3.097 -6.539 -2.012 1.00 85.25 184 LEU A N 1
ATOM 1471 C CA . LEU A 1 184 ? 4.272 -7.250 -2.504 1.00 85.25 184 LEU A CA 1
ATOM 1472 C C . LEU A 1 184 ? 5.043 -6.349 -3.465 1.00 85.25 184 LEU A C 1
ATOM 1474 O O . LEU A 1 184 ? 4.455 -5.759 -4.369 1.00 85.25 184 LEU A O 1
ATOM 1478 N N . CYS A 1 185 ? 6.355 -6.237 -3.281 1.00 88.12 185 CYS A N 1
ATOM 1479 C CA . CYS A 1 185 ? 7.208 -5.362 -4.075 1.00 88.12 185 CYS A CA 1
ATOM 1480 C C . CYS A 1 185 ? 8.213 -6.184 -4.883 1.00 88.12 185 CYS A C 1
ATOM 1482 O O . CYS A 1 185 ? 8.920 -7.036 -4.342 1.00 88.12 185 CYS A O 1
ATOM 1484 N N . PHE A 1 186 ? 8.259 -5.937 -6.191 1.00 92.06 186 PHE A N 1
ATOM 1485 C CA . PHE A 1 186 ? 9.103 -6.670 -7.122 1.00 92.06 186 PHE A CA 1
ATOM 1486 C C . PHE A 1 186 ? 9.866 -5.731 -8.042 1.00 92.06 186 PHE A C 1
ATOM 1488 O O . PHE A 1 186 ? 9.325 -4.773 -8.597 1.00 92.06 186 PHE A O 1
ATOM 1495 N N . ARG A 1 187 ? 11.125 -6.079 -8.271 1.00 93.00 187 ARG A N 1
ATOM 1496 C CA . ARG A 1 187 ? 12.010 -5.483 -9.255 1.00 93.00 187 ARG A CA 1
ATOM 1497 C C . ARG A 1 187 ? 11.923 -6.249 -10.567 1.00 93.00 187 ARG A C 1
ATOM 1499 O O . ARG A 1 187 ? 12.136 -7.461 -10.609 1.00 93.00 187 ARG A O 1
ATOM 1506 N N . LEU A 1 188 ? 11.642 -5.523 -11.642 1.00 93.31 188 LEU A N 1
ATOM 1507 C CA . LEU A 1 188 ? 11.604 -6.034 -13.002 1.00 93.31 188 LEU A CA 1
ATOM 1508 C C . LEU A 1 188 ? 13.031 -6.167 -13.540 1.00 93.31 188 LEU A C 1
ATOM 1510 O O . LEU A 1 188 ? 13.704 -5.168 -13.795 1.00 93.31 188 LEU A O 1
ATOM 1514 N N . MET A 1 189 ? 13.485 -7.403 -13.726 1.00 89.69 189 MET A N 1
ATOM 1515 C CA . MET A 1 189 ? 14.834 -7.708 -14.194 1.00 89.69 189 MET A CA 1
ATOM 1516 C C . MET A 1 189 ? 14.800 -8.164 -15.656 1.00 89.69 189 MET A C 1
ATOM 1518 O O . MET A 1 189 ? 14.068 -9.105 -15.988 1.00 89.69 189 MET A O 1
ATOM 1522 N N . PRO A 1 190 ? 15.574 -7.528 -16.555 1.00 87.50 190 PRO A N 1
ATOM 1523 C CA . PRO A 1 190 ? 15.606 -7.926 -17.952 1.00 87.50 190 PRO A CA 1
ATOM 1524 C C . PRO A 1 190 ? 16.341 -9.263 -18.103 1.00 87.50 190 PRO A C 1
ATOM 1526 O O . PRO A 1 190 ? 17.423 -9.460 -17.551 1.00 87.50 190 PRO A O 1
ATOM 1529 N N . GLN A 1 191 ? 15.782 -10.168 -18.902 1.00 83.25 191 GLN A N 1
ATOM 1530 C CA . GLN A 1 191 ? 16.410 -11.435 -19.271 1.00 83.25 191 GLN A CA 1
ATOM 1531 C C . GLN A 1 191 ? 16.726 -11.482 -20.771 1.00 83.25 191 GLN A C 1
ATOM 1533 O O . GLN A 1 191 ? 16.440 -10.560 -21.541 1.00 83.25 191 GLN A O 1
ATOM 1538 N N . LYS A 1 192 ? 17.358 -12.574 -21.215 1.00 75.50 192 LYS A N 1
ATOM 1539 C CA . LYS A 1 192 ? 17.573 -12.829 -22.648 1.00 75.50 192 LYS A CA 1
ATOM 1540 C C . LYS A 1 192 ? 16.222 -13.042 -23.356 1.00 75.50 192 LYS A C 1
ATOM 1542 O O . LYS A 1 192 ? 15.260 -13.507 -22.751 1.00 75.50 192 LYS A O 1
ATOM 1547 N N . ASN A 1 193 ? 16.177 -12.760 -24.659 1.00 72.19 193 ASN A N 1
ATOM 1548 C CA . ASN A 1 193 ? 15.025 -13.029 -25.534 1.00 72.19 193 ASN A CA 1
ATOM 1549 C C . ASN A 1 193 ? 13.716 -12.322 -25.121 1.00 72.19 193 ASN A C 1
ATOM 1551 O O . ASN A 1 193 ? 12.661 -12.945 -25.147 1.00 72.19 193 ASN A O 1
ATOM 1555 N N . ASP A 1 194 ? 13.776 -11.043 -24.738 1.00 73.62 194 ASP A N 1
ATOM 1556 C CA . ASP A 1 194 ? 12.602 -10.230 -24.361 1.00 73.62 194 ASP A CA 1
ATOM 1557 C C . ASP A 1 194 ? 11.780 -10.782 -23.176 1.00 73.62 194 ASP A C 1
ATOM 1559 O O . ASP A 1 194 ? 10.616 -10.424 -22.996 1.00 73.62 194 ASP A O 1
ATOM 1563 N N . THR A 1 195 ? 12.372 -11.645 -22.349 1.00 82.56 195 THR A N 1
ATOM 1564 C CA . THR A 1 195 ? 11.734 -12.137 -21.121 1.00 82.56 195 THR A CA 1
ATOM 1565 C C . THR A 1 195 ? 12.104 -11.263 -19.923 1.00 82.56 195 THR A C 1
ATOM 1567 O O . THR A 1 195 ? 13.079 -10.505 -19.964 1.00 82.56 195 THR A O 1
ATOM 1570 N N . VAL A 1 196 ? 11.313 -11.349 -18.853 1.00 88.44 196 VAL A N 1
ATOM 1571 C CA . VAL A 1 196 ? 11.583 -10.670 -17.580 1.00 88.44 196 VAL A CA 1
ATOM 1572 C C . VAL A 1 196 ? 11.486 -11.656 -16.428 1.00 88.44 196 VAL A C 1
ATOM 1574 O O . VAL A 1 196 ? 10.718 -12.616 -16.487 1.00 88.44 196 VAL A O 1
ATOM 1577 N N . THR A 1 197 ? 12.261 -11.403 -15.383 1.00 91.12 197 THR A N 1
ATOM 1578 C CA . THR A 1 197 ? 12.107 -12.046 -14.075 1.00 91.12 197 THR A CA 1
ATOM 1579 C C . THR A 1 197 ? 11.760 -11.000 -13.030 1.00 91.12 197 THR A C 1
ATOM 1581 O O . THR A 1 197 ? 12.045 -9.816 -13.206 1.00 91.12 197 THR A O 1
ATOM 1584 N N . PHE A 1 198 ? 11.148 -11.450 -11.941 1.00 91.94 198 PHE A N 1
ATOM 1585 C CA . PHE A 1 198 ? 10.725 -10.607 -10.833 1.00 91.94 198 PHE A CA 1
ATOM 1586 C C . PHE A 1 198 ? 11.538 -10.981 -9.603 1.00 91.94 198 PHE A C 1
ATOM 1588 O O . PHE A 1 198 ? 11.470 -12.121 -9.145 1.00 91.94 198 PHE A O 1
ATOM 1595 N N . GLU A 1 199 ? 12.317 -10.039 -9.088 1.00 91.50 199 GLU A N 1
ATOM 1596 C CA . GLU A 1 199 ? 13.062 -10.219 -7.841 1.00 91.50 199 GLU A CA 1
ATOM 1597 C C . GLU A 1 199 ? 12.356 -9.447 -6.723 1.00 91.50 199 GLU A C 1
ATOM 1599 O O . GLU A 1 199 ? 12.110 -8.255 -6.906 1.00 91.50 199 GLU A O 1
ATOM 1604 N N . PRO A 1 200 ? 12.007 -10.071 -5.582 1.00 90.06 200 PRO A N 1
ATOM 1605 C CA . PRO A 1 200 ? 11.504 -9.337 -4.423 1.00 90.06 200 PRO A CA 1
ATOM 1606 C C . PRO A 1 200 ? 12.471 -8.217 -4.027 1.00 90.06 200 PRO A C 1
ATOM 1608 O O . PRO A 1 200 ? 13.689 -8.420 -4.038 1.00 90.06 200 PRO A O 1
ATOM 1611 N N . CYS A 1 201 ? 11.955 -7.034 -3.703 1.00 87.06 201 CYS A N 1
ATOM 1612 C CA . CYS A 1 201 ? 12.798 -5.906 -3.314 1.00 87.06 201 CYS A CA 1
ATOM 1613 C C . CYS A 1 201 ? 12.098 -4.951 -2.341 1.00 87.06 201 CYS A C 1
ATOM 1615 O O . CYS A 1 201 ? 10.889 -4.788 -2.487 1.00 87.06 201 CYS A O 1
ATOM 1617 N N . PRO A 1 202 ? 12.856 -4.228 -1.483 1.00 82.75 202 PRO A N 1
ATOM 1618 C CA . PRO A 1 202 ? 12.307 -3.300 -0.493 1.00 82.75 202 PRO A CA 1
ATOM 1619 C C . PRO A 1 202 ? 11.270 -2.335 -1.057 1.00 82.75 202 PRO A C 1
ATOM 1621 O O . PRO A 1 202 ? 11.539 -1.643 -2.046 1.00 82.75 202 PRO A O 1
ATOM 1624 N N . VAL A 1 203 ? 10.115 -2.237 -0.392 1.00 79.06 203 VAL A N 1
ATOM 1625 C CA . VAL A 1 203 ? 9.154 -1.153 -0.585 1.00 79.06 203 VAL A CA 1
ATOM 1626 C C . VAL A 1 203 ? 9.915 0.159 -0.369 1.00 79.06 203 VAL A C 1
ATOM 1628 O O . VAL A 1 203 ? 10.525 0.346 0.689 1.00 79.06 203 VAL A O 1
ATOM 1631 N N . PRO A 1 204 ? 9.906 1.081 -1.348 1.00 74.88 204 PRO A N 1
ATOM 1632 C CA . PRO A 1 204 ? 10.549 2.380 -1.195 1.00 74.88 204 PRO A CA 1
ATOM 1633 C C . PRO A 1 204 ? 10.054 3.085 0.076 1.00 74.88 204 PRO A C 1
ATOM 1635 O O . PRO A 1 204 ? 8.851 3.040 0.331 1.00 74.88 204 PRO A O 1
ATOM 1638 N N . PRO A 1 205 ? 10.912 3.765 0.860 1.00 72.06 205 PRO A N 1
ATOM 1639 C CA . PRO A 1 205 ? 10.505 4.389 2.125 1.00 72.06 205 PRO A CA 1
ATOM 1640 C C . PRO A 1 205 ? 9.312 5.346 2.003 1.00 72.06 205 PRO A C 1
ATOM 1642 O O . PRO A 1 205 ? 8.487 5.437 2.901 1.00 72.06 205 PRO A O 1
ATOM 1645 N N . THR A 1 206 ? 9.182 6.023 0.865 1.00 67.12 206 THR A N 1
ATOM 1646 C CA . THR A 1 206 ? 8.059 6.920 0.540 1.00 67.12 206 THR A CA 1
ATOM 1647 C C . THR A 1 206 ? 6.742 6.205 0.251 1.00 67.12 206 THR A C 1
ATOM 1649 O O . THR A 1 206 ? 5.676 6.816 0.311 1.00 67.12 206 THR A O 1
ATOM 1652 N N . LEU A 1 207 ? 6.807 4.911 -0.053 1.00 69.38 207 LEU A N 1
ATOM 1653 C CA . LEU A 1 207 ? 5.667 4.021 -0.243 1.00 69.38 207 LEU A CA 1
ATOM 1654 C C . LEU A 1 207 ? 5.458 3.110 0.964 1.00 69.38 207 LEU A C 1
ATOM 1656 O O . LEU A 1 207 ? 4.386 2.517 1.087 1.00 69.38 207 LEU A O 1
ATOM 1660 N N . ALA A 1 208 ? 6.448 2.985 1.847 1.00 72.31 208 ALA A N 1
ATOM 1661 C CA . ALA A 1 208 ? 6.323 2.242 3.086 1.00 72.31 208 ALA A CA 1
ATOM 1662 C C . ALA A 1 208 ? 5.209 2.851 3.945 1.00 72.31 208 ALA A C 1
ATOM 1664 O O . ALA A 1 208 ? 4.944 4.056 3.919 1.00 72.31 208 ALA A O 1
ATOM 1665 N N . ARG A 1 209 ? 4.506 1.998 4.692 1.00 71.56 209 ARG A N 1
ATOM 1666 C CA . ARG A 1 209 ? 3.517 2.484 5.654 1.00 71.56 209 ARG A CA 1
ATOM 1667 C C . ARG A 1 209 ? 4.267 3.268 6.723 1.00 71.56 209 ARG A C 1
ATOM 1669 O O . ARG A 1 209 ? 5.201 2.739 7.313 1.00 71.56 209 ARG A O 1
ATOM 1676 N N . ALA A 1 210 ? 3.860 4.514 6.951 1.00 73.75 210 ALA A N 1
ATOM 1677 C CA . ALA A 1 210 ? 4.418 5.302 8.036 1.00 73.75 210 ALA A CA 1
ATOM 1678 C C . ALA A 1 210 ? 4.075 4.618 9.363 1.00 73.75 210 ALA A C 1
ATOM 1680 O O . ALA A 1 210 ? 2.898 4.455 9.702 1.00 73.75 210 ALA A O 1
ATOM 1681 N N . GLU A 1 211 ? 5.110 4.193 10.078 1.00 78.31 211 GLU A N 1
ATOM 1682 C CA . GLU A 1 211 ? 4.965 3.593 11.394 1.00 78.31 211 GLU A CA 1
ATOM 1683 C C . GLU A 1 211 ? 4.525 4.651 12.408 1.00 78.31 211 GLU A C 1
ATOM 1685 O O . GLU A 1 211 ? 4.778 5.850 12.253 1.00 78.31 211 GLU A O 1
ATOM 1690 N N . VAL A 1 212 ? 3.807 4.200 13.433 1.00 82.69 212 VAL A N 1
ATOM 1691 C CA . VAL A 1 212 ? 3.488 5.041 14.583 1.00 82.69 212 VAL A CA 1
ATOM 1692 C C . VAL A 1 212 ? 4.638 4.918 15.561 1.00 82.69 212 VAL A C 1
ATOM 1694 O O . VAL A 1 212 ? 4.971 3.819 15.998 1.00 82.69 212 VAL A O 1
ATOM 1697 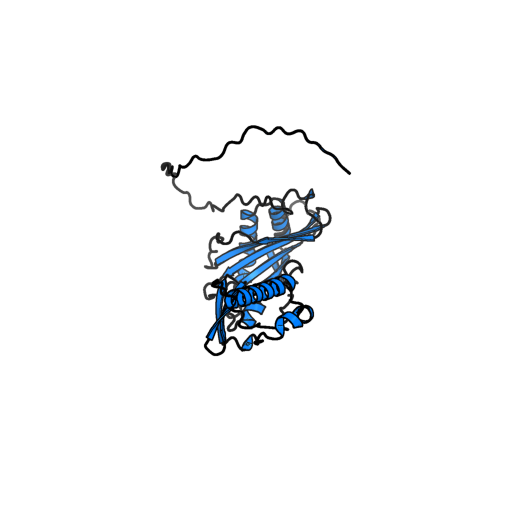N N . ASP A 1 213 ? 5.210 6.059 15.914 1.00 86.94 213 ASP A N 1
ATOM 1698 C CA . ASP A 1 213 ? 6.064 6.179 17.084 1.00 86.94 213 ASP A CA 1
ATOM 1699 C C . ASP A 1 213 ? 5.175 6.045 18.328 1.00 86.94 213 ASP A C 1
ATOM 1701 O O . ASP A 1 213 ? 4.468 6.982 18.703 1.00 86.94 213 ASP A O 1
ATOM 1705 N N . TRP A 1 214 ? 5.137 4.837 18.895 1.00 86.38 214 TRP A N 1
ATOM 1706 C CA . TRP A 1 214 ? 4.290 4.512 20.043 1.00 86.38 214 TRP A CA 1
ATOM 1707 C C . TRP A 1 214 ? 4.724 5.244 21.315 1.00 86.38 214 TRP A C 1
ATOM 1709 O O . TRP A 1 214 ? 3.863 5.575 22.129 1.00 86.38 214 TRP A O 1
ATOM 1719 N N . ASP A 1 215 ? 6.017 5.550 21.446 1.00 86.88 215 ASP A N 1
ATOM 1720 C CA . ASP A 1 215 ? 6.561 6.296 22.582 1.00 86.88 215 ASP A CA 1
ATOM 1721 C C . ASP A 1 215 ? 6.097 7.759 22.518 1.00 86.88 215 ASP A C 1
ATOM 1723 O O . ASP A 1 215 ? 5.692 8.343 23.522 1.00 86.88 215 ASP A O 1
ATOM 1727 N N . ALA A 1 216 ? 6.056 8.344 21.316 1.00 86.94 216 ALA A N 1
ATOM 1728 C CA . ALA A 1 216 ? 5.572 9.710 21.109 1.00 86.94 216 ALA A CA 1
ATOM 1729 C C . ALA A 1 216 ? 4.060 9.897 21.337 1.00 86.94 216 ALA A C 1
ATOM 1731 O O . ALA A 1 216 ? 3.598 11.040 21.361 1.00 86.94 216 ALA A O 1
ATOM 1732 N N . VAL A 1 217 ? 3.282 8.814 21.457 1.00 86.19 217 VAL A N 1
ATOM 1733 C CA . VAL A 1 217 ? 1.815 8.865 21.622 1.00 86.19 217 VAL A CA 1
ATOM 1734 C C . VAL A 1 217 ? 1.322 8.221 22.915 1.00 86.19 217 VAL A C 1
ATOM 1736 O O . VAL A 1 217 ? 0.115 8.062 23.093 1.00 86.19 217 VAL A O 1
ATOM 1739 N N . GLU A 1 218 ? 2.227 7.826 23.811 1.00 85.62 218 GLU A N 1
ATOM 1740 C CA . GLU A 1 218 ? 1.896 7.100 25.041 1.00 85.62 218 GLU A CA 1
ATOM 1741 C C . GLU A 1 218 ? 0.867 7.856 25.899 1.00 85.62 218 GLU A C 1
ATOM 1743 O O . GLU A 1 218 ? -0.153 7.286 26.302 1.00 85.62 218 GLU A O 1
ATOM 1748 N N . ASP A 1 219 ? 1.073 9.160 26.097 1.00 83.69 219 ASP A N 1
ATOM 1749 C CA . ASP A 1 219 ? 0.165 10.036 26.845 1.00 83.69 219 ASP A CA 1
ATOM 1750 C C . ASP A 1 219 ? -1.224 10.109 26.193 1.00 83.69 219 ASP A C 1
ATOM 1752 O O . ASP A 1 219 ? -2.262 10.054 26.862 1.00 83.69 219 ASP A O 1
ATOM 1756 N N . GLU A 1 220 ? -1.283 10.159 24.861 1.00 80.12 220 GLU A N 1
ATOM 1757 C CA . GLU A 1 220 ? -2.532 10.078 24.119 1.00 80.12 220 GLU A CA 1
ATOM 1758 C C . GLU A 1 220 ? -3.184 8.697 24.179 1.00 80.12 220 GLU A C 1
ATOM 1760 O O . GLU A 1 220 ? -4.324 8.585 23.743 1.00 80.12 220 GLU A O 1
ATOM 1765 N N . MET A 1 221 ? -2.573 7.655 24.737 1.00 83.62 221 MET A N 1
ATOM 1766 C CA . MET A 1 221 ? -3.163 6.313 24.800 1.00 83.62 221 MET A CA 1
ATOM 1767 C C . MET A 1 221 ? -3.559 5.855 26.206 1.00 83.62 221 MET A C 1
ATOM 1769 O O . MET A 1 221 ? -4.303 4.883 26.292 1.00 83.62 221 MET A O 1
ATOM 1773 N N . GLN A 1 222 ? -3.161 6.555 27.278 1.00 79.81 222 GLN A N 1
ATOM 1774 C CA . GLN A 1 222 ? -3.271 6.078 28.674 1.00 79.81 222 GLN A CA 1
ATOM 1775 C C . GLN A 1 222 ? -4.648 5.509 29.088 1.00 79.81 222 GLN A C 1
ATOM 1777 O O . GLN A 1 222 ? -4.705 4.545 29.846 1.00 79.81 222 GLN A O 1
ATOM 1782 N N . ASP A 1 223 ? -5.753 6.032 28.547 1.00 84.69 223 ASP A N 1
ATOM 1783 C CA . ASP A 1 223 ? -7.121 5.580 28.867 1.00 84.69 223 ASP A CA 1
ATOM 1784 C C . ASP A 1 223 ? -7.786 4.732 27.766 1.00 84.69 223 ASP A C 1
ATOM 1786 O O . ASP A 1 223 ? -9.003 4.525 27.766 1.00 84.69 223 ASP A O 1
ATOM 1790 N N . THR A 1 224 ? -7.027 4.307 26.756 1.00 89.69 224 THR A N 1
ATOM 1791 C CA . THR A 1 224 ? -7.567 3.628 25.571 1.00 89.69 224 THR A CA 1
ATOM 1792 C C . THR A 1 224 ? -7.196 2.148 25.594 1.00 89.69 224 THR A C 1
ATOM 1794 O O . THR A 1 224 ? -6.010 1.828 25.623 1.00 89.69 224 THR A O 1
ATOM 1797 N N . PRO A 1 225 ? -8.179 1.228 25.563 1.00 91.88 225 PRO A N 1
ATOM 1798 C CA . PRO A 1 225 ? -7.901 -0.200 25.510 1.00 91.88 225 PRO A CA 1
ATOM 1799 C C . PRO A 1 225 ? -7.006 -0.562 24.325 1.00 91.88 225 PRO A C 1
ATOM 1801 O O . PRO A 1 225 ? -7.210 -0.074 23.212 1.00 91.88 225 PRO A O 1
ATOM 1804 N N . VAL A 1 226 ? -6.047 -1.450 24.565 1.00 91.62 226 VAL A N 1
ATOM 1805 C CA . VAL A 1 226 ? -5.158 -1.989 23.535 1.00 91.62 226 VAL A CA 1
ATOM 1806 C C . VAL A 1 226 ? -5.538 -3.439 23.278 1.00 91.62 226 VAL A C 1
ATOM 1808 O O . VAL A 1 226 ? -5.678 -4.219 24.219 1.00 91.62 226 VAL A O 1
ATOM 1811 N N . PHE A 1 227 ? -5.688 -3.785 22.005 1.00 92.06 227 PHE A N 1
ATOM 1812 C CA . PHE A 1 227 ? -6.000 -5.127 21.534 1.00 92.06 227 PHE A CA 1
ATOM 1813 C C . PHE A 1 227 ? -4.875 -5.652 20.641 1.00 92.06 227 PHE A C 1
ATOM 1815 O O . PHE A 1 227 ? -4.260 -4.907 19.867 1.00 92.06 227 PHE A O 1
ATOM 1822 N N . GLN A 1 228 ? -4.620 -6.953 20.713 1.00 90.38 228 GLN A N 1
ATOM 1823 C CA . GLN A 1 228 ? -3.738 -7.632 19.766 1.00 90.38 228 GLN A CA 1
ATOM 1824 C C . GLN A 1 228 ? -4.474 -7.902 18.447 1.00 90.38 228 GLN A C 1
ATOM 1826 O O . GLN A 1 228 ? -5.696 -8.039 18.426 1.00 90.38 228 GLN A O 1
ATOM 1831 N N . LEU A 1 229 ? -3.741 -8.022 17.334 1.00 89.81 229 LEU A N 1
ATOM 1832 C CA . LEU A 1 229 ? -4.345 -8.398 16.046 1.00 89.81 229 LEU A CA 1
ATOM 1833 C C . LEU A 1 229 ? -4.999 -9.788 16.100 1.00 89.81 229 LEU A C 1
ATOM 1835 O O . LEU A 1 229 ? -6.044 -9.994 15.490 1.00 89.81 229 LEU A O 1
ATOM 1839 N N . SER A 1 230 ? -4.435 -10.703 16.890 1.00 89.44 230 SER A N 1
ATOM 1840 C CA . SER A 1 230 ? -4.971 -12.045 17.140 1.00 89.44 230 SER A CA 1
ATOM 1841 C C . SER A 1 230 ? -6.312 -12.057 17.890 1.00 89.44 230 SER A C 1
ATOM 1843 O O . SER A 1 230 ? -7.012 -13.067 17.860 1.00 89.44 230 SER A O 1
ATOM 1845 N N . GLU A 1 231 ? -6.706 -10.952 18.540 1.00 92.94 231 GLU A N 1
ATOM 1846 C CA . GLU A 1 231 ? -8.031 -10.809 19.165 1.00 92.94 231 GLU A CA 1
ATOM 1847 C C . GLU A 1 231 ? -9.137 -10.483 18.147 1.00 92.94 231 GLU A C 1
ATOM 1849 O O . GLU A 1 231 ? -10.319 -10.479 18.500 1.00 92.94 231 GLU A O 1
ATOM 1854 N N . VAL A 1 232 ? -8.780 -10.206 16.888 1.00 94.00 232 VAL A N 1
ATOM 1855 C CA . VAL A 1 232 ? -9.746 -9.991 15.810 1.00 94.00 232 VAL A CA 1
ATOM 1856 C C . VAL A 1 232 ? -10.250 -11.341 15.307 1.00 94.00 232 VAL A C 1
ATOM 1858 O O . VAL A 1 232 ? -9.586 -12.038 14.547 1.00 94.00 232 VAL A O 1
ATOM 1861 N N . GLU A 1 233 ? -11.468 -11.692 15.711 1.00 94.31 233 GLU A N 1
ATOM 1862 C CA . GLU A 1 233 ? -12.114 -12.971 15.399 1.00 94.31 233 GLU A CA 1
ATOM 1863 C C . GLU A 1 233 ? -12.504 -13.072 13.922 1.00 94.31 233 GLU A C 1
ATOM 1865 O O . GLU A 1 233 ? -12.450 -14.139 13.310 1.00 94.31 233 GLU A O 1
ATOM 1870 N N . ARG A 1 234 ? -12.971 -11.955 13.357 1.00 91.12 234 ARG A N 1
ATOM 1871 C CA . ARG A 1 234 ? -13.385 -11.831 11.957 1.00 91.12 234 ARG A CA 1
ATOM 1872 C C . ARG A 1 234 ? -13.090 -10.423 11.489 1.00 91.12 234 ARG A C 1
ATOM 1874 O O . ARG A 1 234 ? -13.239 -9.473 12.256 1.00 91.12 234 ARG A O 1
ATOM 1881 N N . PHE A 1 235 ? -12.756 -10.286 10.216 1.00 91.12 235 PHE A N 1
ATOM 1882 C CA . PHE A 1 235 ? -12.653 -8.982 9.589 1.00 91.12 235 PHE A CA 1
ATOM 1883 C C . PHE A 1 235 ? -13.258 -8.993 8.189 1.00 91.12 235 PHE A C 1
ATOM 1885 O O . PHE A 1 235 ? -13.386 -10.034 7.542 1.00 91.12 235 PHE A O 1
ATOM 1892 N N . ARG A 1 236 ? -13.626 -7.805 7.726 1.00 87.44 236 ARG A N 1
ATOM 1893 C CA . ARG A 1 236 ? -14.046 -7.539 6.358 1.00 87.44 236 ARG A CA 1
ATOM 1894 C C . ARG A 1 236 ? -13.464 -6.204 5.929 1.00 87.44 236 ARG A C 1
ATOM 1896 O O . ARG A 1 236 ? -13.581 -5.218 6.648 1.00 87.44 236 ARG A O 1
ATOM 1903 N N . ASP A 1 237 ? -12.876 -6.161 4.742 1.00 82.12 237 ASP A N 1
ATOM 1904 C CA . ASP A 1 237 ? -12.438 -4.904 4.141 1.00 82.12 237 ASP A CA 1
ATOM 1905 C C . ASP A 1 237 ? -13.663 -4.059 3.731 1.00 82.12 237 ASP A C 1
ATOM 1907 O O . ASP A 1 237 ? -14.533 -4.523 2.984 1.00 82.12 237 ASP A O 1
ATOM 1911 N N . VAL A 1 238 ? -13.759 -2.843 4.277 1.00 83.56 238 VAL A N 1
ATOM 1912 C CA . VAL A 1 238 ? -14.856 -1.886 4.044 1.00 83.56 238 VAL A CA 1
ATOM 1913 C C . VAL A 1 238 ? -14.381 -0.748 3.149 1.00 83.56 238 VAL A C 1
ATOM 1915 O O . VAL A 1 238 ? -15.047 -0.403 2.172 1.00 83.56 238 VAL A O 1
ATOM 1918 N N . GLU A 1 239 ? -13.217 -0.180 3.458 1.00 76.25 239 GLU A N 1
ATOM 1919 C CA . GLU A 1 239 ? -12.508 0.752 2.592 1.00 76.25 239 GLU A CA 1
ATOM 1920 C C . GLU A 1 239 ? -11.108 0.204 2.330 1.00 76.25 239 GLU A C 1
ATOM 1922 O O . GLU A 1 239 ? -10.231 0.327 3.179 1.00 76.25 239 GLU A O 1
ATOM 1927 N N . ARG A 1 240 ? -10.928 -0.352 1.128 1.00 70.69 240 ARG A N 1
ATOM 1928 C CA . ARG A 1 240 ? -9.738 -1.056 0.617 1.00 70.69 240 ARG A CA 1
ATOM 1929 C C . ARG A 1 240 ? -8.433 -0.735 1.345 1.00 70.69 240 ARG A C 1
ATOM 1931 O O . ARG A 1 240 ? -7.802 0.286 1.057 1.00 70.69 240 ARG A O 1
ATOM 1938 N N . GLY A 1 241 ? -8.019 -1.624 2.245 1.00 71.44 241 GLY A N 1
ATOM 1939 C CA . GLY A 1 241 ? -6.733 -1.534 2.945 1.00 71.44 241 GLY A CA 1
ATOM 1940 C C . GLY A 1 241 ? -6.597 -0.352 3.916 1.00 71.44 241 GLY A C 1
ATOM 1941 O O . GLY A 1 241 ? -5.485 -0.029 4.322 1.00 71.44 241 GLY A O 1
ATOM 1942 N N . LYS A 1 242 ? -7.697 0.333 4.242 1.00 78.88 242 LYS A N 1
ATOM 1943 C CA . LYS A 1 242 ? -7.744 1.533 5.092 1.00 78.88 242 LYS A CA 1
ATOM 1944 C C . LYS A 1 242 ? -8.717 1.382 6.246 1.00 78.88 242 LYS A C 1
ATOM 1946 O O . LYS A 1 242 ? -8.385 1.771 7.361 1.00 78.88 242 LYS A O 1
ATOM 1951 N N . VAL A 1 243 ? -9.913 0.867 5.974 1.00 87.19 243 VAL A N 1
ATOM 1952 C CA . VAL A 1 243 ? -10.964 0.669 6.971 1.00 87.19 243 VAL A CA 1
ATOM 1953 C C . VAL A 1 243 ? -11.498 -0.746 6.864 1.00 87.19 243 VAL A C 1
ATOM 1955 O O . VAL A 1 243 ? -11.876 -1.208 5.790 1.00 87.19 243 VAL A O 1
ATOM 1958 N N . PHE A 1 244 ? -11.582 -1.403 8.005 1.00 90.19 244 PHE A N 1
ATOM 1959 C CA . PHE A 1 244 ? -12.064 -2.758 8.157 1.00 90.19 244 PHE A CA 1
ATOM 1960 C C . PHE A 1 244 ? -13.218 -2.767 9.141 1.00 90.19 244 PHE A C 1
ATOM 1962 O O . PHE A 1 244 ? -13.193 -2.083 10.160 1.00 90.19 244 PHE A O 1
ATOM 1969 N N . GLU A 1 245 ? -14.222 -3.576 8.861 1.00 94.19 245 GLU A N 1
ATOM 1970 C CA . GLU A 1 245 ? -15.130 -4.043 9.894 1.00 94.19 245 GLU A CA 1
ATOM 1971 C C . GLU A 1 245 ? -14.423 -5.184 10.621 1.00 94.19 245 GLU A C 1
ATOM 1973 O O . GLU A 1 245 ? -13.970 -6.127 9.974 1.00 94.19 245 GLU A O 1
ATOM 1978 N N . VAL A 1 246 ? -14.288 -5.092 11.941 1.00 95.06 246 VAL A N 1
ATOM 1979 C CA . VAL A 1 246 ? -13.638 -6.113 12.771 1.00 95.06 246 VAL A CA 1
ATOM 1980 C C . VAL A 1 246 ? -14.580 -6.573 13.870 1.00 95.06 246 VAL A C 1
ATOM 1982 O O . VAL A 1 246 ? -15.357 -5.780 14.401 1.00 95.06 246 VAL A O 1
ATOM 1985 N N . VAL A 1 247 ? -14.506 -7.854 14.220 1.00 96.12 247 VAL A N 1
ATOM 1986 C CA . VAL A 1 247 ? -15.229 -8.434 15.352 1.00 96.12 247 VAL A CA 1
ATOM 1987 C C . VAL A 1 247 ? -14.230 -8.776 16.445 1.00 96.12 247 VAL A C 1
ATOM 1989 O O . VAL A 1 247 ? -13.297 -9.538 16.207 1.00 96.12 247 VAL A O 1
ATOM 1992 N N . ILE A 1 248 ? -14.430 -8.207 17.631 1.00 95.50 248 ILE A N 1
ATOM 1993 C CA . ILE A 1 248 ? -13.604 -8.449 18.817 1.00 95.50 248 ILE A CA 1
ATOM 1994 C C . ILE A 1 248 ? -14.550 -8.744 19.976 1.00 95.50 248 ILE A C 1
ATOM 1996 O O . ILE A 1 248 ? -15.403 -7.916 20.307 1.00 95.50 248 ILE A O 1
ATOM 2000 N N . ARG A 1 249 ? -14.417 -9.922 20.596 1.00 94.25 249 ARG A N 1
ATOM 2001 C CA . ARG A 1 249 ? -15.262 -10.381 21.714 1.00 94.25 249 ARG A CA 1
ATOM 2002 C C . ARG A 1 249 ? -16.755 -10.338 21.364 1.00 94.25 249 ARG A C 1
ATOM 2004 O O . ARG A 1 249 ? -17.581 -9.901 22.165 1.00 94.25 249 ARG A O 1
ATOM 2011 N N . GLY A 1 250 ? -17.094 -10.743 20.139 1.00 95.12 250 GLY A N 1
ATOM 2012 C CA . GLY A 1 250 ? -18.461 -10.738 19.607 1.00 95.12 250 GLY A CA 1
ATOM 2013 C C . GLY A 1 250 ? -19.067 -9.362 19.285 1.00 95.12 250 GLY A C 1
ATOM 2014 O O . GLY A 1 250 ? -20.220 -9.308 18.858 1.00 95.12 250 GLY A O 1
ATOM 2015 N N . ALA A 1 251 ? -18.331 -8.258 19.459 1.00 96.06 251 ALA A N 1
ATOM 2016 C CA . ALA A 1 251 ? -18.783 -6.911 19.111 1.00 96.06 251 ALA A CA 1
ATOM 2017 C C . ALA A 1 251 ? -18.126 -6.417 17.814 1.00 96.06 251 ALA A C 1
ATOM 2019 O O . ALA A 1 251 ? -16.950 -6.683 17.567 1.00 96.06 251 ALA A O 1
ATOM 2020 N N . THR A 1 252 ? -18.886 -5.691 16.993 1.00 96.31 252 THR A N 1
ATOM 2021 C CA . THR A 1 252 ? -18.431 -5.183 15.692 1.00 96.31 252 THR A CA 1
ATOM 2022 C C . THR A 1 252 ? -17.942 -3.741 15.799 1.00 96.31 252 THR A C 1
ATOM 2024 O O . THR A 1 252 ? -18.654 -2.875 16.309 1.00 96.31 252 THR A O 1
ATOM 2027 N N . PHE A 1 253 ? -16.759 -3.469 15.252 1.00 96.19 253 PHE A N 1
ATOM 2028 C CA . PHE A 1 253 ? -16.129 -2.151 15.229 1.00 96.19 253 PHE A CA 1
ATOM 2029 C C . PHE A 1 253 ? -15.638 -1.789 13.825 1.00 96.19 253 PHE A C 1
ATOM 2031 O O . PHE A 1 253 ? -15.390 -2.661 12.995 1.00 96.19 253 PHE A O 1
ATOM 2038 N N . ALA A 1 254 ? -15.446 -0.493 13.578 1.00 94.38 254 ALA A N 1
ATOM 2039 C CA . ALA A 1 254 ? -14.685 -0.013 12.431 1.00 94.38 254 ALA A CA 1
ATOM 2040 C C . ALA A 1 254 ? -13.221 0.182 12.851 1.00 94.38 254 ALA A C 1
ATOM 2042 O O . ALA A 1 254 ? -12.908 1.080 13.632 1.00 94.38 254 ALA A O 1
ATOM 2043 N N . TYR A 1 255 ? -12.329 -0.656 12.335 1.00 92.69 255 TYR A N 1
ATOM 2044 C CA . TYR A 1 255 ? -10.887 -0.510 12.470 1.00 92.69 255 TYR A CA 1
ATOM 2045 C C . TYR A 1 255 ? -10.351 0.330 11.315 1.00 92.69 255 TYR A C 1
ATOM 2047 O O . TYR A 1 255 ? -10.505 -0.032 10.153 1.00 92.69 255 TYR A O 1
ATOM 2055 N N . LYS A 1 256 ? -9.710 1.453 11.629 1.00 91.19 256 LYS A N 1
ATOM 2056 C CA . LYS A 1 256 ? -9.075 2.325 10.644 1.00 91.19 256 LYS A CA 1
ATOM 2057 C C . LYS A 1 256 ? -7.565 2.266 10.817 1.00 91.19 256 LYS A C 1
ATOM 2059 O O . LYS A 1 256 ? -7.055 2.512 11.907 1.00 91.19 256 LYS A O 1
ATOM 2064 N N . MET A 1 257 ? -6.860 1.985 9.732 1.00 84.62 257 MET A N 1
ATOM 2065 C CA . MET A 1 257 ? -5.411 2.096 9.701 1.00 84.62 257 MET A CA 1
ATOM 2066 C C . MET A 1 257 ? -4.973 3.557 9.754 1.00 84.62 257 MET A C 1
ATOM 2068 O O . MET A 1 257 ? -5.571 4.431 9.122 1.00 84.62 257 MET A O 1
ATOM 2072 N N . THR A 1 258 ? -3.888 3.806 10.477 1.00 82.62 258 THR A N 1
ATOM 2073 C CA . THR A 1 258 ? -3.252 5.121 10.533 1.00 82.62 258 THR A CA 1
ATOM 2074 C C . THR A 1 258 ? -2.085 5.226 9.555 1.00 82.62 258 THR A C 1
ATOM 2076 O O . THR A 1 258 ? -1.451 4.230 9.214 1.00 82.62 258 THR A O 1
ATOM 2079 N N . ASN A 1 259 ? -1.802 6.454 9.122 1.00 77.00 259 ASN A N 1
ATOM 2080 C CA . ASN A 1 259 ? -0.693 6.802 8.239 1.00 77.00 259 ASN A CA 1
ATOM 2081 C C . ASN A 1 259 ? 0.344 7.613 9.030 1.00 77.00 259 ASN A C 1
ATOM 2083 O O . ASN A 1 259 ? 0.531 8.802 8.777 1.00 77.00 259 ASN A O 1
ATOM 2087 N N . GLY A 1 260 ? 0.969 6.976 10.019 1.00 82.31 260 GLY A N 1
ATOM 2088 C CA . GLY A 1 260 ? 1.999 7.583 10.862 1.00 82.31 260 GLY A CA 1
ATOM 2089 C C . GLY A 1 260 ? 1.488 8.319 12.103 1.00 82.31 260 GLY A C 1
ATOM 2090 O O . GLY A 1 260 ? 0.282 8.475 12.331 1.00 82.31 260 GLY A O 1
ATOM 2091 N N . THR A 1 261 ? 2.450 8.767 12.911 1.00 87.44 261 THR A N 1
ATOM 2092 C CA . THR A 1 261 ? 2.260 9.353 14.247 1.00 87.44 261 THR A CA 1
ATOM 2093 C C . THR A 1 261 ? 1.357 10.586 14.252 1.00 87.44 261 THR A C 1
ATOM 2095 O O . THR A 1 261 ? 0.371 10.625 14.984 1.00 87.44 261 THR A O 1
ATOM 2098 N N . GLU A 1 262 ? 1.624 11.579 13.397 1.00 87.50 262 GLU A N 1
ATOM 2099 C CA . GLU A 1 262 ? 0.872 12.844 13.409 1.00 87.50 262 GLU A CA 1
ATOM 2100 C C . GLU A 1 262 ? -0.609 12.646 13.054 1.00 87.50 262 GLU A C 1
ATOM 2102 O O . GLU A 1 262 ? -1.502 13.217 13.688 1.00 87.50 262 GLU A O 1
ATOM 2107 N N . SER A 1 263 ? -0.885 11.811 12.043 1.00 86.69 263 SER A N 1
ATOM 2108 C CA . SER A 1 263 ? -2.255 11.482 11.638 1.00 86.69 263 SER A CA 1
ATOM 2109 C C . SER A 1 263 ? -3.003 10.783 12.772 1.00 86.69 263 SER A C 1
ATOM 2111 O O . SER A 1 263 ? -4.166 11.105 13.026 1.00 86.69 263 SER A O 1
ATOM 2113 N N . PHE A 1 264 ? -2.330 9.861 13.466 1.00 89.06 264 PHE A N 1
ATOM 2114 C CA . PHE A 1 264 ? -2.879 9.127 14.601 1.00 89.06 264 PHE A CA 1
ATOM 2115 C C . PHE A 1 264 ? -3.227 10.059 15.770 1.00 89.06 264 PHE A C 1
ATOM 2117 O O . PHE A 1 264 ? -4.382 10.108 16.202 1.00 89.06 264 PHE A O 1
ATOM 2124 N N . GLN A 1 265 ? -2.259 10.864 16.225 1.00 90.25 265 GLN A N 1
ATOM 2125 C CA . GLN A 1 265 ? -2.439 11.830 17.316 1.00 90.25 265 GLN A CA 1
ATOM 2126 C C . GLN A 1 265 ? -3.575 12.803 17.019 1.00 90.25 265 GLN A C 1
ATOM 2128 O O . GLN A 1 265 ? -4.445 13.051 17.861 1.00 90.25 265 GLN A O 1
ATOM 2133 N N . ARG A 1 266 ? -3.604 13.345 15.795 1.00 90.06 266 ARG A N 1
ATOM 2134 C CA . ARG A 1 266 ? -4.644 14.280 15.375 1.00 90.06 266 ARG A CA 1
ATOM 2135 C C . ARG A 1 266 ? -6.028 13.641 15.445 1.00 90.06 266 ARG A C 1
ATOM 2137 O O . ARG A 1 266 ? -6.952 14.275 15.953 1.00 90.06 266 ARG A O 1
ATOM 2144 N N . GLU A 1 267 ? -6.187 12.418 14.947 1.00 91.31 267 GLU A N 1
ATOM 2145 C CA . GLU A 1 267 ? -7.471 11.714 14.958 1.00 91.31 267 GLU A CA 1
ATOM 2146 C C . GLU A 1 267 ? -7.954 11.417 16.383 1.00 91.31 267 GLU A C 1
ATOM 2148 O O . GLU A 1 267 ? -9.080 11.790 16.727 1.00 91.31 267 GLU A O 1
ATOM 2153 N N . ILE A 1 268 ? -7.095 10.870 17.249 1.00 90.62 268 ILE A N 1
ATOM 2154 C CA . ILE A 1 268 ? -7.429 10.616 18.660 1.00 90.62 268 ILE A CA 1
ATOM 2155 C C . ILE A 1 268 ? -7.792 11.914 19.387 1.00 90.62 268 ILE A C 1
ATOM 2157 O O . ILE A 1 268 ? -8.826 11.985 20.061 1.00 90.62 268 ILE A O 1
ATOM 2161 N N . SER A 1 269 ? -6.983 12.965 19.221 1.00 89.56 269 SER A N 1
ATOM 2162 C CA . SER A 1 269 ? -7.226 14.277 19.830 1.00 89.56 269 SER A CA 1
ATOM 2163 C C . SER A 1 269 ? -8.584 14.844 19.412 1.00 89.56 269 SER A C 1
ATOM 2165 O O . SER A 1 269 ? -9.338 15.344 20.252 1.00 89.56 269 SER A O 1
ATOM 2167 N N . MET A 1 270 ? -8.937 14.736 18.126 1.00 90.75 270 MET A N 1
ATOM 2168 C CA . MET A 1 270 ? -10.234 15.187 17.619 1.00 90.75 270 MET A CA 1
ATOM 2169 C C . MET A 1 270 ? -11.392 14.379 18.208 1.00 90.75 270 MET A C 1
ATOM 2171 O O . MET A 1 270 ? -12.342 14.984 18.703 1.00 90.75 270 MET A O 1
ATOM 2175 N N . LEU A 1 271 ? -11.320 13.044 18.216 1.00 90.50 271 LEU A N 1
ATOM 2176 C CA . LEU A 1 271 ? -12.389 12.198 18.763 1.00 90.50 271 LEU A CA 1
ATOM 2177 C C . LEU A 1 271 ? -12.635 12.482 20.253 1.00 90.50 271 LEU A C 1
ATOM 2179 O O . LEU A 1 271 ? -13.784 12.581 20.688 1.00 90.50 271 LEU A O 1
ATOM 2183 N N . ARG A 1 272 ? -11.570 12.713 21.030 1.00 87.88 272 ARG A N 1
ATOM 2184 C CA . ARG A 1 272 ? -11.676 13.092 22.448 1.00 87.88 272 ARG A CA 1
ATOM 2185 C C . ARG A 1 272 ? -12.301 14.467 22.651 1.00 87.88 272 ARG A C 1
ATOM 2187 O O . ARG A 1 272 ? -13.217 14.601 23.461 1.00 87.88 272 ARG A O 1
ATOM 2194 N N . LYS A 1 273 ? -11.862 15.477 21.894 1.00 88.12 273 LYS A N 1
ATOM 2195 C CA . LYS A 1 273 ? -12.447 16.830 21.943 1.00 88.12 273 LYS A CA 1
ATOM 2196 C C . LYS A 1 273 ? -13.931 16.817 21.577 1.00 88.12 273 LYS A C 1
ATOM 2198 O O . LYS A 1 273 ? -14.727 17.501 22.218 1.00 88.12 273 LYS A O 1
ATOM 2203 N N . MET A 1 274 ? -14.315 16.013 20.586 1.00 88.06 274 MET A N 1
ATOM 2204 C CA . MET A 1 274 ? -15.716 15.862 20.188 1.00 88.06 274 MET A CA 1
ATOM 2205 C C . MET A 1 274 ? -16.553 15.179 21.275 1.00 88.06 274 MET A C 1
ATOM 2207 O O . MET A 1 274 ? -17.664 15.628 21.551 1.00 88.06 274 MET A O 1
ATOM 2211 N N . LYS A 1 275 ? -16.010 14.159 21.953 1.00 85.00 275 LYS A N 1
ATOM 2212 C CA . LYS A 1 275 ? -16.660 13.537 23.116 1.00 85.00 275 LYS A CA 1
ATOM 2213 C C . LYS A 1 275 ? -16.920 14.556 24.236 1.00 85.00 275 LYS A C 1
ATOM 2215 O O . LYS A 1 275 ? -18.049 14.667 24.694 1.00 85.00 275 LYS A O 1
ATOM 2220 N N . GLN A 1 276 ? -15.923 15.371 24.592 1.00 83.62 276 GLN A N 1
ATOM 2221 C CA . GLN A 1 276 ? -16.069 16.426 25.611 1.00 83.62 276 GLN A CA 1
ATOM 2222 C C . GLN A 1 276 ? -17.129 17.473 25.230 1.00 83.62 276 GLN A C 1
ATOM 2224 O O . GLN A 1 276 ? -17.877 17.955 26.078 1.00 83.62 276 GLN A O 1
ATOM 2229 N N . CYS A 1 277 ? -17.217 17.821 23.944 1.00 82.88 277 CYS A N 1
ATOM 2230 C CA . CYS A 1 277 ? -18.233 18.745 23.441 1.00 82.88 277 CYS A CA 1
ATOM 2231 C C . CYS A 1 277 ? -19.657 18.166 23.547 1.00 82.88 277 CYS A C 1
ATOM 2233 O O . CYS A 1 277 ? -20.591 18.917 23.841 1.00 82.88 277 CYS A O 1
ATOM 2235 N N . ASN A 1 278 ? -19.812 16.851 23.354 1.00 81.06 278 ASN A N 1
ATOM 2236 C CA . ASN A 1 278 ? -21.081 16.147 23.551 1.00 81.06 278 ASN A CA 1
ATOM 2237 C C . ASN A 1 278 ? -21.522 16.144 25.016 1.00 81.06 278 ASN A C 1
ATOM 2239 O O . ASN A 1 278 ? -22.692 16.408 25.296 1.00 81.06 278 ASN A O 1
ATOM 2243 N N . ASP A 1 279 ? -20.585 15.935 25.941 1.00 77.81 279 ASP A N 1
ATOM 2244 C CA . ASP A 1 279 ? -20.858 15.969 27.382 1.00 77.81 279 ASP A CA 1
ATOM 2245 C C . ASP A 1 279 ? -21.286 17.379 27.851 1.00 77.81 279 ASP A C 1
ATOM 2247 O O . ASP A 1 279 ? -22.077 17.525 28.781 1.00 77.81 279 ASP A O 1
ATOM 2251 N N . GLY A 1 280 ? -20.836 18.430 27.152 1.00 74.88 280 GLY A N 1
ATOM 2252 C CA . GLY A 1 280 ? -21.205 19.834 27.379 1.00 74.88 280 GLY A CA 1
ATOM 2253 C C . GLY A 1 280 ? -22.549 20.283 26.780 1.00 74.88 280 GLY A C 1
ATOM 2254 O O . GLY A 1 280 ? -22.802 21.486 26.698 1.00 74.88 280 GLY A O 1
ATOM 2255 N N . GLY A 1 281 ? -23.401 19.357 26.324 1.00 72.56 281 GLY A N 1
ATOM 2256 C CA . GLY A 1 281 ? -24.768 19.649 25.865 1.00 72.56 281 GLY A CA 1
ATOM 2257 C C . GLY A 1 281 ? -24.924 19.972 24.372 1.00 72.56 281 GLY A C 1
ATOM 2258 O O . GLY A 1 281 ? -26.026 20.307 23.935 1.00 72.56 281 GLY A O 1
ATOM 2259 N N . ARG A 1 282 ? -23.864 19.856 23.560 1.00 70.38 282 ARG A N 1
ATOM 2260 C CA . ARG A 1 282 ? -23.944 19.965 22.091 1.00 70.38 282 ARG A CA 1
ATOM 2261 C C . ARG A 1 282 ? -23.926 18.571 21.480 1.00 70.38 282 ARG A C 1
ATOM 2263 O O . ARG A 1 282 ? -22.879 17.956 21.451 1.00 70.38 282 ARG A O 1
ATOM 2270 N N . SER A 1 283 ? -25.048 18.070 20.970 1.00 76.75 283 SER A N 1
ATOM 2271 C CA . SER A 1 283 ? -25.106 16.703 20.430 1.00 76.75 283 SER A CA 1
ATOM 2272 C C . SER A 1 283 ? -24.623 16.638 18.976 1.00 76.75 283 SER A C 1
ATOM 2274 O O . SER A 1 283 ? -25.383 16.897 18.043 1.00 76.75 283 SER A O 1
ATOM 2276 N N . LEU A 1 284 ? -23.354 16.282 18.772 1.00 79.62 284 LEU A N 1
ATOM 2277 C CA . LEU A 1 284 ? -22.819 15.850 17.482 1.00 79.62 284 LEU A CA 1
ATOM 2278 C C . LEU A 1 284 ? -22.689 14.325 17.470 1.00 79.62 284 LEU A C 1
ATOM 2280 O O . LEU A 1 284 ? -22.088 13.722 18.360 1.00 79.62 284 LEU A O 1
ATOM 2284 N N . ARG A 1 285 ? -23.225 13.673 16.436 1.00 85.94 285 ARG A N 1
ATOM 2285 C CA . ARG A 1 285 ? -23.006 12.235 16.232 1.00 85.94 285 ARG A CA 1
ATOM 2286 C C . ARG A 1 285 ? -21.585 12.027 15.722 1.00 85.94 285 ARG A C 1
ATOM 2288 O O . ARG A 1 285 ? -21.302 12.319 14.564 1.00 85.94 285 ARG A O 1
ATOM 2295 N N . VAL A 1 286 ? -20.710 11.536 16.590 1.00 87.06 286 VAL A N 1
ATOM 2296 C CA . VAL A 1 286 ? -19.314 11.223 16.270 1.00 87.06 286 VAL A CA 1
ATOM 2297 C C . VAL A 1 286 ? -18.997 9.775 16.649 1.00 87.06 286 VAL A C 1
ATOM 2299 O O . VAL A 1 286 ? -19.603 9.260 17.594 1.00 87.06 286 VAL A O 1
ATOM 2302 N N . PRO A 1 287 ? -18.069 9.107 15.943 1.00 89.56 287 PRO A N 1
ATOM 2303 C CA . PRO A 1 287 ? -17.581 7.795 16.352 1.00 89.56 287 PRO A CA 1
ATOM 2304 C C . PRO A 1 287 ? -16.942 7.867 17.742 1.00 89.56 287 PRO A C 1
ATOM 2306 O O . PRO A 1 287 ? -16.295 8.858 18.086 1.00 89.56 287 PRO A O 1
ATOM 2309 N N . LYS A 1 288 ? -17.093 6.806 18.536 1.00 90.12 288 LYS A N 1
ATOM 2310 C CA . LYS A 1 288 ? -16.361 6.651 19.794 1.00 90.12 288 LYS A CA 1
ATOM 2311 C C . LYS A 1 288 ? -15.037 5.938 19.520 1.00 90.12 288 LYS A C 1
ATOM 2313 O O . LYS A 1 288 ? -15.002 4.964 18.777 1.00 90.12 288 LYS A O 1
ATOM 2318 N N . LEU A 1 289 ? -13.959 6.427 20.131 1.00 92.12 289 LEU A N 1
ATOM 2319 C CA . LEU A 1 289 ? -12.697 5.695 20.199 1.00 92.12 289 LEU A CA 1
ATOM 2320 C C . LEU A 1 289 ? -12.868 4.547 21.203 1.00 92.12 289 LEU A C 1
ATOM 2322 O O . LEU A 1 289 ? -13.033 4.807 22.396 1.00 92.12 289 LEU A O 1
ATOM 2326 N N . GLU A 1 290 ? -12.886 3.309 20.712 1.00 93.56 290 GLU A N 1
ATOM 2327 C CA . GLU A 1 290 ? -13.093 2.105 21.537 1.00 93.56 290 GLU A CA 1
ATOM 2328 C C . GLU A 1 290 ? -11.786 1.399 21.909 1.00 93.56 290 GLU A C 1
ATOM 2330 O O . GLU A 1 290 ? -11.709 0.758 22.953 1.00 93.56 290 GLU A O 1
ATOM 2335 N N . GLY A 1 291 ? -10.748 1.537 21.087 1.00 93.38 291 GLY A N 1
ATOM 2336 C CA . GLY A 1 291 ? -9.450 0.943 21.361 1.00 93.38 291 GLY A CA 1
ATOM 2337 C C . GLY A 1 291 ? -8.448 1.142 20.237 1.00 93.38 291 GLY A C 1
ATOM 2338 O O . GLY A 1 291 ? -8.754 1.745 19.206 1.00 93.38 291 GLY A O 1
ATOM 2339 N N . ILE A 1 292 ? -7.252 0.615 20.460 1.00 92.25 292 ILE A N 1
ATOM 2340 C CA . ILE A 1 292 ? -6.122 0.627 19.533 1.00 92.25 292 ILE A CA 1
ATOM 2341 C C . ILE A 1 292 ? -5.729 -0.824 19.281 1.00 92.25 292 ILE A C 1
ATOM 2343 O O . ILE A 1 292 ? -5.665 -1.617 20.215 1.00 92.25 292 ILE A O 1
ATOM 2347 N N . ILE A 1 293 ? -5.485 -1.179 18.022 1.00 90.06 293 ILE A N 1
ATOM 2348 C CA . ILE A 1 293 ? -5.122 -2.542 17.628 1.00 90.06 293 ILE A CA 1
ATOM 2349 C C . ILE A 1 293 ? -3.699 -2.540 17.077 1.00 90.06 293 ILE A C 1
ATOM 2351 O O . ILE A 1 293 ? -3.366 -1.691 16.248 1.00 90.06 293 ILE A O 1
ATOM 2355 N N . GLY A 1 294 ? -2.893 -3.518 17.492 1.00 81.44 294 GLY A N 1
ATOM 2356 C CA . GLY A 1 294 ? -1.623 -3.826 16.833 1.00 81.44 294 GLY A CA 1
ATOM 2357 C C . GLY A 1 294 ? -0.447 -2.931 17.229 1.00 81.44 294 GLY A C 1
ATOM 2358 O O . GLY A 1 294 ? 0.473 -2.761 16.427 1.00 81.44 294 GLY A O 1
ATOM 2359 N N . ILE A 1 295 ? -0.444 -2.380 18.448 1.00 85.06 295 ILE A N 1
ATOM 2360 C CA . ILE A 1 295 ? 0.737 -1.696 19.004 1.00 85.06 295 ILE A CA 1
ATOM 2361 C C . ILE A 1 295 ? 1.948 -2.634 18.946 1.00 85.06 295 ILE A C 1
ATOM 2363 O O . ILE A 1 295 ? 1.857 -3.794 19.343 1.00 85.06 295 ILE A O 1
ATOM 2367 N N . GLY A 1 296 ? 3.073 -2.134 18.428 1.00 70.19 296 GLY A N 1
ATOM 2368 C CA . GLY A 1 296 ? 4.308 -2.910 18.276 1.00 70.19 296 GLY A CA 1
ATOM 2369 C C . GLY A 1 296 ? 4.296 -3.953 17.150 1.00 70.19 296 GLY A C 1
ATOM 2370 O O . GLY A 1 296 ? 5.257 -4.711 17.029 1.00 70.19 296 GLY A O 1
ATOM 2371 N N . THR A 1 297 ? 3.253 -4.000 16.312 1.00 72.75 297 THR A N 1
ATOM 2372 C CA . THR A 1 297 ? 3.255 -4.865 15.121 1.00 72.75 297 THR A CA 1
ATOM 2373 C C . THR A 1 297 ? 4.267 -4.332 14.114 1.00 72.75 297 THR A C 1
ATOM 2375 O O . THR A 1 297 ? 4.127 -3.208 13.631 1.00 72.75 297 THR A O 1
ATOM 2378 N N . GLN A 1 298 ? 5.267 -5.144 13.780 1.00 65.62 298 GLN A N 1
ATOM 2379 C CA . GLN A 1 298 ? 6.212 -4.836 12.712 1.00 65.62 298 GLN A CA 1
ATOM 2380 C C . GLN A 1 298 ? 5.626 -5.290 11.379 1.00 65.62 298 GLN A C 1
ATOM 2382 O O . GLN A 1 298 ? 5.398 -6.482 11.171 1.00 65.62 298 GLN A O 1
ATOM 2387 N N . TYR A 1 299 ? 5.398 -4.347 10.469 1.00 65.00 299 TYR A N 1
ATOM 2388 C CA . TYR A 1 299 ? 5.040 -4.684 9.097 1.00 65.00 299 TYR A CA 1
ATOM 2389 C C . TYR A 1 299 ? 6.314 -4.960 8.299 1.00 65.00 299 TYR A C 1
ATOM 2391 O O . TYR A 1 299 ? 7.304 -4.243 8.454 1.00 65.00 299 TYR A O 1
ATOM 2399 N N . PRO A 1 300 ? 6.328 -5.982 7.435 1.00 55.25 300 PRO A N 1
ATOM 2400 C CA . PRO A 1 300 ? 7.517 -6.311 6.693 1.00 55.25 300 PRO A CA 1
ATOM 2401 C C . PRO A 1 300 ? 7.813 -5.199 5.689 1.00 55.25 300 PRO A C 1
ATOM 2403 O O . PRO A 1 300 ? 6.976 -4.831 4.863 1.00 55.25 300 PRO A O 1
ATOM 2406 N N . VAL A 1 301 ? 9.040 -4.693 5.748 1.00 48.94 301 VAL A N 1
ATOM 2407 C CA . VAL A 1 301 ? 9.615 -3.796 4.746 1.00 48.94 301 VAL A CA 1
ATOM 2408 C C . VAL A 1 301 ? 10.280 -4.679 3.685 1.00 48.94 301 VAL A C 1
ATOM 2410 O O . VAL A 1 301 ? 11.505 -4.760 3.625 1.00 48.94 301 VAL A O 1
ATOM 2413 N N . TYR A 1 302 ? 9.481 -5.458 2.945 1.00 41.66 302 TYR A N 1
ATOM 2414 C CA . TYR A 1 302 ? 10.018 -6.361 1.915 1.00 41.66 302 TYR A CA 1
ATOM 2415 C C . TYR A 1 302 ? 10.370 -5.668 0.641 1.00 41.66 302 TYR A C 1
ATOM 2417 O O . TYR A 1 302 ? 9.584 -4.793 0.220 1.00 41.66 302 TYR A O 1
#